Protein AF-A0A7X9AIM9-F1 (afdb_monomer_lite)

Structure (mmCIF, N/CA/C/O backbone):
data_AF-A0A7X9AIM9-F1
#
_entry.id   AF-A0A7X9AIM9-F1
#
loop_
_at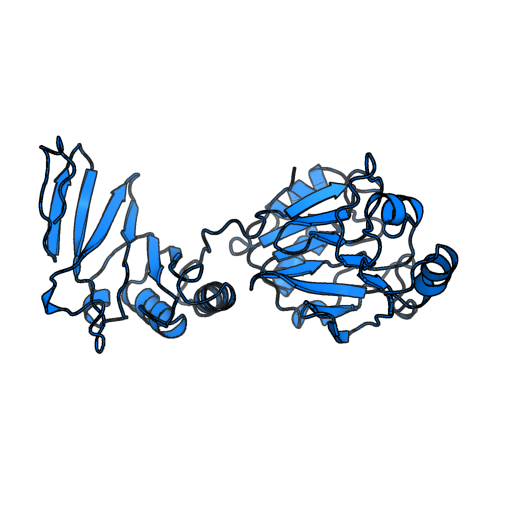om_site.group_PDB
_atom_site.id
_atom_site.type_symbol
_atom_site.label_atom_id
_atom_site.label_alt_id
_atom_site.label_comp_id
_atom_site.label_asym_id
_atom_site.label_entity_id
_atom_site.label_seq_id
_atom_site.pdbx_PDB_ins_code
_atom_site.Cartn_x
_atom_site.Cartn_y
_atom_site.Cartn_z
_atom_site.occupancy
_atom_site.B_iso_or_equiv
_atom_site.auth_seq_id
_atom_site.auth_comp_id
_atom_site.auth_asym_id
_atom_site.auth_atom_id
_atom_site.pdbx_PDB_model_num
ATOM 1 N N . MET A 1 1 ? -5.856 -18.959 38.339 1.00 49.66 1 MET A N 1
ATOM 2 C CA . MET A 1 1 ? -5.119 -17.686 38.469 1.00 49.66 1 MET A CA 1
ATOM 3 C C . MET A 1 1 ? -3.724 -18.034 38.960 1.00 49.66 1 MET A C 1
ATOM 5 O O . MET A 1 1 ? -3.598 -18.461 40.099 1.00 49.66 1 MET A O 1
ATOM 9 N N . ILE A 1 2 ? -2.713 -17.982 38.090 1.00 46.59 2 ILE A N 1
ATOM 10 C CA . ILE A 1 2 ? -1.313 -18.091 38.520 1.00 46.59 2 ILE A CA 1
ATOM 11 C C . ILE A 1 2 ? -0.895 -16.659 38.844 1.00 46.59 2 ILE A C 1
ATOM 13 O O . ILE A 1 2 ? -0.737 -15.844 37.941 1.00 46.59 2 ILE A O 1
ATOM 17 N N . LEU A 1 3 ? -0.847 -16.321 40.128 1.00 54.84 3 LEU A N 1
ATOM 18 C CA . LEU A 1 3 ? -0.304 -15.045 40.575 1.00 54.84 3 LEU A CA 1
ATOM 19 C C . LEU A 1 3 ? 1.213 -15.200 40.639 1.00 54.84 3 LEU A C 1
ATOM 21 O O . LEU A 1 3 ? 1.704 -16.080 41.343 1.00 54.84 3 LEU A O 1
ATOM 25 N N . GLY A 1 4 ? 1.946 -14.370 39.897 1.00 56.41 4 GLY A N 1
ATOM 26 C CA . GLY A 1 4 ? 3.367 -14.179 40.168 1.00 56.41 4 GLY A CA 1
ATOM 27 C C . GLY A 1 4 ? 3.534 -13.616 41.581 1.00 56.41 4 GLY A C 1
ATOM 28 O O . GLY A 1 4 ? 2.734 -12.777 42.011 1.00 56.41 4 GLY A O 1
ATOM 29 N N . GLU A 1 5 ? 4.529 -14.100 42.323 1.00 66.12 5 GLU A N 1
ATOM 30 C CA . GLU A 1 5 ? 4.822 -13.596 43.666 1.00 66.12 5 GLU A CA 1
ATOM 31 C C . GLU A 1 5 ? 5.015 -12.068 43.639 1.00 66.12 5 GLU A C 1
ATOM 33 O O . GLU A 1 5 ? 5.721 -11.532 42.787 1.00 66.12 5 GLU A O 1
ATOM 38 N N . GLY A 1 6 ? 4.365 -11.357 44.567 1.00 71.88 6 GLY A N 1
ATOM 39 C CA . GLY A 1 6 ? 4.542 -9.910 44.758 1.00 71.88 6 GLY A CA 1
ATOM 40 C C . GLY A 1 6 ? 3.453 -8.992 44.184 1.00 71.88 6 GLY A C 1
ATOM 41 O O . GLY A 1 6 ? 3.481 -7.797 44.474 1.00 71.88 6 GLY A O 1
ATOM 42 N N . ILE A 1 7 ? 2.457 -9.496 43.443 1.00 71.81 7 ILE A N 1
ATOM 43 C CA . ILE A 1 7 ? 1.318 -8.665 43.000 1.00 71.81 7 ILE A CA 1
ATOM 44 C C . ILE A 1 7 ? 0.299 -8.523 44.141 1.00 71.81 7 ILE A C 1
ATOM 46 O O . ILE A 1 7 ? -0.473 -9.437 44.419 1.00 71.81 7 ILE A O 1
ATOM 50 N N . THR A 1 8 ? 0.278 -7.361 44.799 1.00 72.44 8 THR A N 1
ATOM 51 C CA . THR A 1 8 ? -0.589 -7.093 45.967 1.00 72.44 8 THR A CA 1
ATOM 52 C C . THR A 1 8 ? -1.790 -6.191 45.671 1.00 72.44 8 THR A C 1
ATOM 54 O O . THR A 1 8 ? -2.721 -6.136 46.471 1.00 72.44 8 THR A O 1
ATOM 57 N N . ASN A 1 9 ? -1.811 -5.502 44.527 1.00 74.06 9 ASN A N 1
ATOM 58 C CA . ASN A 1 9 ? -2.855 -4.534 44.181 1.00 74.06 9 ASN A CA 1
ATOM 59 C C . ASN A 1 9 ? -3.726 -5.037 43.021 1.00 74.06 9 ASN A C 1
ATOM 61 O O . ASN A 1 9 ? -3.576 -4.607 41.879 1.00 74.06 9 ASN A O 1
ATOM 65 N N . ILE A 1 10 ? -4.616 -5.987 43.318 1.00 76.75 10 ILE A N 1
ATOM 66 C CA . ILE A 1 10 ? -5.511 -6.612 42.337 1.00 76.75 10 ILE A CA 1
ATOM 67 C C . ILE A 1 10 ? -6.938 -6.150 42.591 1.00 76.75 10 ILE A C 1
ATOM 69 O O . ILE A 1 10 ? -7.453 -6.253 43.704 1.00 76.75 10 ILE A O 1
ATOM 73 N N . LYS A 1 11 ? -7.607 -5.707 41.528 1.00 82.12 11 LYS A N 1
ATOM 74 C CA . LYS A 1 11 ? -9.032 -5.402 41.555 1.00 82.12 11 LYS A CA 1
ATOM 75 C C . LYS A 1 11 ? -9.732 -6.192 40.464 1.00 82.12 11 LYS A C 1
ATOM 77 O O . LYS A 1 11 ? -9.533 -5.931 39.283 1.00 82.12 11 LYS A O 1
ATOM 82 N N . ALA A 1 12 ? -10.549 -7.159 40.873 1.00 86.50 12 ALA A N 1
ATOM 83 C CA . ALA A 1 12 ? -11.423 -7.857 39.945 1.00 86.50 12 ALA A CA 1
ATOM 84 C C . ALA A 1 12 ? -12.454 -6.874 39.376 1.00 86.50 12 ALA A C 1
ATOM 86 O O . ALA A 1 12 ? -13.023 -6.051 40.104 1.00 86.50 12 ALA A O 1
ATOM 87 N N . VAL A 1 13 ? -12.690 -6.979 38.074 1.00 90.50 13 VAL A N 1
ATOM 88 C CA . VAL A 1 13 ? -13.716 -6.220 37.370 1.00 90.50 13 VAL A CA 1
ATOM 89 C C . VAL A 1 13 ? -14.819 -7.165 36.910 1.00 90.50 13 VAL A C 1
ATOM 91 O O . VAL A 1 13 ? -14.574 -8.347 36.683 1.00 90.50 13 VAL A O 1
ATOM 94 N N . VAL A 1 14 ? -16.041 -6.654 36.822 1.00 92.69 14 VAL A N 1
ATOM 95 C CA . VAL A 1 14 ? -17.215 -7.393 36.343 1.00 92.69 14 VAL A CA 1
ATOM 96 C C . VAL A 1 14 ? -17.939 -6.544 35.301 1.00 92.69 14 VAL A C 1
ATOM 98 O O . VAL A 1 14 ? -17.750 -5.325 35.318 1.00 92.69 14 VAL A O 1
ATOM 101 N N . PRO A 1 15 ? -18.746 -7.133 34.405 1.00 93.12 15 PRO A N 1
ATOM 102 C CA . PRO A 1 15 ? -19.439 -6.383 33.362 1.00 93.12 15 PRO A CA 1
ATOM 103 C C . PRO A 1 15 ? -20.357 -5.278 33.910 1.00 93.12 15 PRO A C 1
ATOM 105 O O . PRO A 1 15 ? -20.855 -5.363 35.035 1.00 93.12 15 PRO A O 1
ATOM 108 N N . ASP A 1 16 ? -20.578 -4.242 33.098 1.00 93.19 16 ASP A N 1
ATOM 109 C CA . ASP A 1 16 ? -21.512 -3.136 33.354 1.00 93.19 16 ASP A CA 1
ATOM 110 C C . ASP A 1 16 ? -21.230 -2.329 34.631 1.00 93.19 16 ASP A C 1
ATOM 112 O O . ASP A 1 16 ? -22.142 -1.857 35.324 1.00 93.19 16 ASP A O 1
ATOM 116 N N . LYS A 1 17 ? -19.948 -2.136 34.960 1.00 95.56 17 LYS A N 1
ATOM 117 C CA . LYS A 1 17 ? -19.512 -1.344 36.118 1.00 95.56 17 LYS A CA 1
ATOM 118 C C . LYS A 1 17 ? -18.538 -0.246 35.723 1.00 95.56 17 LYS A C 1
ATOM 120 O O . LYS A 1 17 ? -17.748 -0.384 34.799 1.00 95.56 17 LYS A O 1
ATOM 125 N N . ASN A 1 18 ? -18.592 0.851 36.474 1.00 94.62 18 ASN A N 1
ATOM 126 C CA . ASN A 1 18 ? -17.638 1.947 36.372 1.00 94.62 18 ASN A CA 1
ATOM 127 C C . ASN A 1 18 ? -16.539 1.774 37.419 1.00 94.62 18 ASN A C 1
ATOM 129 O O . ASN A 1 18 ? -16.808 1.437 38.575 1.00 94.62 18 ASN A O 1
ATOM 133 N N . TYR A 1 19 ? -15.311 2.069 37.022 1.00 93.00 19 TYR A N 1
ATOM 134 C CA . TYR A 1 19 ? -14.123 1.983 37.848 1.00 93.00 19 TYR A CA 1
ATOM 135 C C . TYR A 1 19 ? -13.299 3.262 37.720 1.00 93.00 19 TYR A C 1
ATOM 137 O O . TYR A 1 19 ? -13.292 3.937 36.692 1.00 93.00 19 TYR A O 1
ATOM 145 N N . ASN A 1 20 ? -12.585 3.580 38.795 1.00 89.75 20 ASN A N 1
ATOM 146 C CA . ASN A 1 20 ? -11.521 4.569 38.806 1.00 89.75 20 ASN A CA 1
ATOM 147 C C . ASN A 1 20 ? -10.315 3.928 39.493 1.00 89.75 20 ASN A C 1
ATOM 149 O O . ASN A 1 20 ? -10.419 3.500 40.650 1.00 89.75 20 ASN A O 1
ATOM 153 N N . VAL A 1 21 ? -9.214 3.789 38.760 1.00 83.12 21 VAL A N 1
ATOM 154 C CA . VAL A 1 21 ? -7.970 3.184 39.243 1.00 83.12 21 VAL A CA 1
ATOM 155 C C . VAL A 1 21 ? -6.818 4.071 38.795 1.00 83.12 21 VAL A C 1
ATOM 157 O O . VAL A 1 21 ? -6.646 4.306 37.605 1.00 83.12 21 VAL A O 1
ATOM 160 N N . GLY A 1 22 ? -6.045 4.600 39.746 1.00 79.38 22 GLY A N 1
ATOM 161 C CA . GLY A 1 22 ? -4.888 5.443 39.430 1.00 79.38 22 GLY A CA 1
ATOM 162 C C . GLY A 1 22 ? -5.228 6.721 38.650 1.00 79.38 22 GLY A C 1
ATOM 163 O O . GLY A 1 22 ? -4.395 7.204 37.897 1.00 79.38 22 GLY A O 1
ATOM 164 N N . GLY A 1 23 ? -6.452 7.249 38.788 1.00 80.44 23 GLY A N 1
ATOM 165 C CA . GLY A 1 23 ? -6.920 8.414 38.027 1.00 80.44 23 GLY A CA 1
ATOM 166 C C . GLY A 1 23 ? -7.477 8.082 36.639 1.00 80.44 23 GLY A C 1
ATOM 167 O O . GLY A 1 23 ? -8.032 8.965 35.989 1.00 80.44 23 GLY A O 1
ATOM 168 N N . ILE A 1 24 ? -7.404 6.820 36.206 1.00 82.12 24 ILE A N 1
ATOM 169 C CA . ILE A 1 24 ? -8.007 6.346 34.960 1.00 82.12 24 ILE A CA 1
ATOM 170 C C . ILE A 1 24 ? -9.445 5.930 35.249 1.00 82.12 24 ILE A C 1
ATOM 172 O O . ILE A 1 24 ? -9.697 5.028 36.056 1.00 82.12 24 ILE A O 1
ATOM 176 N N . ARG A 1 25 ? -10.396 6.585 34.580 1.00 89.56 25 ARG A N 1
ATOM 177 C CA . ARG A 1 25 ? -11.811 6.210 34.608 1.00 89.56 25 ARG A CA 1
ATOM 178 C C . ARG A 1 25 ? -12.102 5.271 33.449 1.00 89.56 25 ARG A C 1
ATOM 180 O O . ARG A 1 25 ? -11.770 5.581 32.308 1.00 89.56 25 ARG A O 1
ATOM 187 N N . PHE A 1 26 ? -12.739 4.147 33.747 1.00 93.81 26 PHE A N 1
ATOM 188 C CA . PHE A 1 26 ? -13.188 3.217 32.723 1.00 93.81 26 PHE A CA 1
ATOM 189 C C . PHE A 1 26 ? -14.492 2.530 33.120 1.00 93.81 26 PHE A C 1
ATOM 191 O O . PHE A 1 26 ? -14.796 2.364 34.304 1.00 93.81 26 PHE A O 1
ATOM 198 N N . LYS A 1 27 ? -15.256 2.110 32.118 1.00 96.12 27 LYS A N 1
ATOM 199 C CA . LYS A 1 27 ? -16.446 1.274 32.246 1.00 96.12 27 LYS A CA 1
ATOM 200 C C . LYS A 1 27 ? -16.163 -0.089 31.631 1.00 96.12 27 LYS A C 1
ATOM 202 O O . LYS A 1 27 ? -15.513 -0.180 30.598 1.00 96.12 27 LYS A O 1
ATOM 207 N N . THR A 1 28 ? -16.657 -1.149 32.245 1.00 96.19 28 THR A N 1
ATOM 208 C CA . THR A 1 28 ? -16.633 -2.490 31.661 1.00 96.19 28 THR A CA 1
ATOM 209 C C . THR A 1 28 ? -17.904 -2.770 30.872 1.00 96.19 28 THR A C 1
ATOM 211 O O . THR A 1 28 ? -18.999 -2.355 31.257 1.00 96.19 28 THR A O 1
ATOM 214 N N . VAL A 1 29 ? -17.754 -3.509 29.780 1.00 95.31 29 VAL A N 1
ATOM 215 C CA . VAL A 1 29 ? -18.834 -3.920 28.875 1.00 95.31 29 VAL A CA 1
ATOM 216 C C . VAL A 1 29 ? -18.783 -5.441 28.739 1.00 95.31 29 VAL A C 1
ATOM 218 O O . VAL A 1 29 ? -17.677 -5.966 28.650 1.00 95.31 29 VAL A O 1
ATOM 221 N N . PRO A 1 30 ? -19.909 -6.174 28.733 1.00 93.50 30 PRO A N 1
ATOM 222 C CA . PRO A 1 30 ? -19.893 -7.615 28.493 1.00 93.50 30 PRO A CA 1
ATOM 223 C C . PRO A 1 30 ? -19.157 -7.996 27.195 1.00 93.50 30 PRO A C 1
ATOM 225 O O . PRO A 1 30 ? -19.281 -7.317 26.180 1.00 93.50 30 PRO A O 1
ATOM 228 N N . MET A 1 31 ? -18.418 -9.101 27.217 1.00 92.00 31 MET A N 1
ATOM 229 C CA . MET A 1 31 ? -17.765 -9.699 26.047 1.00 92.00 31 MET A CA 1
ATOM 230 C C . MET A 1 31 ? -18.036 -11.201 26.048 1.00 92.00 31 MET A C 1
ATOM 232 O O . MET A 1 31 ? -17.858 -11.849 27.083 1.00 92.00 31 MET A O 1
ATOM 236 N N . TYR A 1 32 ? -18.473 -11.742 24.909 1.00 91.62 32 TYR A N 1
ATOM 237 C CA . TYR A 1 32 ? -18.733 -13.172 24.745 1.00 91.62 32 TYR A CA 1
ATOM 238 C C . TYR A 1 32 ? -18.882 -13.563 23.268 1.00 91.62 32 TYR A C 1
ATOM 240 O O . TYR A 1 32 ? -19.215 -12.727 22.428 1.00 91.62 32 TYR A O 1
ATOM 248 N N . ASN A 1 33 ? -18.708 -14.851 22.976 1.00 89.44 33 ASN A N 1
ATOM 249 C CA . ASN A 1 33 ? -19.121 -15.457 21.712 1.00 89.44 33 ASN A CA 1
ATOM 250 C C . ASN A 1 33 ? -20.501 -16.128 21.873 1.00 89.44 33 ASN A C 1
ATOM 252 O O . ASN A 1 33 ? -20.804 -16.679 22.938 1.00 89.44 33 ASN A O 1
ATOM 256 N N . LYS A 1 34 ? -21.346 -16.093 20.836 1.00 79.94 34 LYS A N 1
ATOM 257 C CA . LYS A 1 34 ? -22.717 -16.640 20.848 1.00 79.94 34 LYS A CA 1
ATOM 258 C C . LYS A 1 34 ? -22.732 -18.165 20.947 1.00 79.94 34 LYS A C 1
ATOM 260 O O . LYS A 1 34 ? -23.498 -18.703 21.742 1.00 79.94 34 LYS A O 1
ATOM 265 N N . ASP A 1 35 ? -21.854 -18.829 20.194 1.00 72.12 35 ASP A N 1
ATOM 266 C CA . ASP A 1 35 ? -21.912 -20.280 19.947 1.00 72.12 35 ASP A CA 1
ATOM 267 C C . ASP A 1 35 ? -20.569 -20.996 20.186 1.00 72.12 35 ASP A C 1
ATOM 269 O O . ASP A 1 35 ? -20.305 -22.070 19.645 1.00 72.12 35 ASP A O 1
ATOM 273 N N . SER A 1 36 ? -19.692 -20.413 21.007 1.00 72.38 36 SER A N 1
ATOM 274 C CA . SER A 1 36 ? -18.327 -20.909 21.209 1.00 72.38 36 SER A CA 1
ATOM 275 C C . SER A 1 36 ? -18.014 -21.192 22.680 1.00 72.38 36 SER A C 1
ATOM 277 O O . SER A 1 36 ? -18.372 -20.439 23.587 1.00 72.38 36 SER A O 1
ATOM 279 N N . SER A 1 37 ? -17.297 -22.296 22.915 1.00 74.56 37 SER A N 1
ATOM 280 C CA . SER A 1 37 ? -16.747 -22.642 24.230 1.00 74.56 37 SER A CA 1
ATOM 281 C C . SER A 1 37 ? -15.516 -21.814 24.605 1.00 74.56 37 SER A C 1
ATOM 283 O O . SER A 1 37 ? -15.054 -21.924 25.739 1.00 74.56 37 SER A O 1
ATOM 285 N N . TRP A 1 38 ? -14.968 -21.022 23.676 1.00 77.44 38 TRP A N 1
ATOM 286 C CA . TRP A 1 38 ? -13.772 -20.211 23.905 1.00 77.44 38 TRP A CA 1
ATOM 287 C C . TRP A 1 38 ? -14.080 -19.001 24.797 1.00 77.44 38 TRP A C 1
ATOM 289 O O . TRP A 1 38 ? -13.415 -18.846 25.817 1.00 77.44 38 TRP A O 1
ATOM 299 N N . HIS A 1 39 ? -15.134 -18.224 24.491 1.00 85.75 39 HIS A N 1
ATOM 300 C CA . HIS A 1 39 ? -15.579 -17.066 25.290 1.00 85.75 39 HIS A CA 1
ATOM 301 C C . HIS A 1 39 ? -17.064 -17.164 25.689 1.00 85.75 39 HIS A C 1
ATOM 303 O O . HIS A 1 39 ? -17.887 -16.366 25.234 1.00 85.75 39 HIS A O 1
ATOM 309 N N . PRO A 1 40 ? -17.460 -18.122 26.549 1.00 87.94 40 PRO A N 1
ATOM 310 C CA . PRO A 1 40 ? -18.860 -18.289 26.914 1.00 87.94 40 PRO A CA 1
ATOM 311 C C . PRO A 1 40 ? -19.351 -17.124 27.785 1.00 87.94 40 PRO A C 1
ATOM 313 O O . PRO A 1 40 ? -18.659 -16.670 28.700 1.00 87.94 40 PRO A O 1
ATOM 316 N N . ARG A 1 41 ? -20.606 -16.700 27.579 1.00 86.94 41 ARG A N 1
ATOM 317 C CA . ARG A 1 41 ? -21.237 -15.596 28.336 1.00 86.94 41 ARG A CA 1
ATOM 318 C C . ARG A 1 41 ? -21.184 -15.786 29.859 1.00 86.94 41 ARG A C 1
ATOM 320 O O . ARG A 1 41 ? -21.114 -14.808 30.597 1.00 86.94 41 ARG A O 1
ATOM 327 N N . SER A 1 42 ? -21.163 -17.031 30.342 1.00 88.31 42 SER A N 1
ATOM 328 C CA . SER A 1 42 ? -21.055 -17.364 31.771 1.00 88.31 42 SER A CA 1
ATOM 329 C C . SER A 1 42 ? -19.735 -16.943 32.423 1.00 88.31 42 SER A C 1
ATOM 331 O O . SER A 1 42 ? -19.674 -16.844 33.647 1.00 88.31 42 SER A O 1
ATOM 333 N N . SER A 1 43 ? -18.682 -16.698 31.638 1.00 89.00 43 SER A N 1
ATOM 334 C CA . SER A 1 43 ? -17.371 -16.298 32.158 1.00 89.00 43 SER A CA 1
ATOM 335 C C . SER A 1 43 ? -17.327 -14.853 32.668 1.00 89.00 43 SER A C 1
ATOM 337 O O . SER A 1 43 ? -16.379 -14.494 33.364 1.00 89.00 43 SER A O 1
ATOM 339 N N . ASN A 1 44 ? -18.345 -14.032 32.367 1.00 89.94 44 ASN A N 1
ATOM 340 C CA . ASN A 1 44 ? -18.414 -12.613 32.748 1.00 89.94 44 ASN A CA 1
ATOM 341 C C . ASN A 1 44 ? -17.173 -11.811 32.322 1.00 89.94 44 ASN A C 1
ATOM 343 O O . ASN A 1 44 ? -16.700 -10.937 33.052 1.00 89.94 44 ASN A O 1
ATOM 347 N N . TRP A 1 45 ? -16.629 -12.130 31.151 1.00 92.69 45 TRP A N 1
ATOM 348 C CA . TRP A 1 45 ? -15.508 -11.398 30.586 1.00 92.69 45 TRP A CA 1
ATOM 349 C C . TRP A 1 45 ? -15.947 -10.035 30.065 1.00 92.69 45 TRP A C 1
ATOM 351 O O . TRP A 1 45 ? -17.134 -9.787 29.827 1.00 92.69 45 TRP A O 1
ATOM 361 N N . VAL A 1 46 ? -14.980 -9.124 29.972 1.00 94.75 46 VAL A N 1
ATOM 362 C CA . VAL A 1 46 ? -15.255 -7.708 29.752 1.00 94.75 46 VAL A CA 1
ATOM 363 C C . VAL A 1 46 ? -14.399 -7.127 28.635 1.00 94.75 46 VAL A C 1
ATOM 365 O O . VAL A 1 46 ? -13.197 -7.374 28.579 1.00 94.75 46 VAL A O 1
ATOM 368 N N . GLY A 1 47 ? -15.029 -6.301 27.805 1.00 95.88 47 GLY A N 1
ATOM 369 C CA . GLY A 1 47 ? -14.383 -5.198 27.108 1.00 95.88 47 GLY A CA 1
ATOM 370 C C . GLY A 1 47 ? -14.353 -3.942 27.987 1.00 95.88 47 GLY A C 1
ATOM 371 O O . GLY A 1 47 ? -14.956 -3.897 29.068 1.00 95.88 47 GLY A O 1
ATOM 372 N N . TYR A 1 48 ? -13.672 -2.899 27.521 1.00 97.00 48 TYR A N 1
ATOM 373 C CA . TYR A 1 48 ? -13.444 -1.672 28.290 1.00 97.00 48 TYR A CA 1
ATOM 374 C C . TYR A 1 48 ? -13.812 -0.436 27.484 1.00 97.00 48 TYR A C 1
ATOM 376 O O . TYR A 1 48 ? -13.408 -0.314 26.339 1.00 97.00 48 TYR A O 1
ATOM 384 N N . ILE A 1 49 ? -14.513 0.508 28.103 1.00 97.50 49 ILE A N 1
ATOM 385 C CA . ILE A 1 49 ? -14.608 1.891 27.636 1.00 97.50 49 ILE A CA 1
ATOM 386 C C . ILE A 1 49 ? -13.710 2.720 28.545 1.00 97.50 49 ILE A C 1
ATOM 388 O O . ILE A 1 49 ? -13.967 2.800 29.746 1.00 97.50 49 ILE A O 1
ATOM 392 N N . VAL A 1 50 ? -12.651 3.304 28.004 1.00 96.00 50 VAL A N 1
ATOM 393 C CA . VAL A 1 50 ? -11.701 4.138 28.748 1.00 96.00 50 VAL A CA 1
ATOM 394 C C . VAL A 1 50 ? -11.897 5.584 28.324 1.00 96.00 50 VAL A C 1
ATOM 396 O O . VAL A 1 50 ? -11.880 5.867 27.133 1.00 96.00 50 VAL A O 1
ATOM 399 N N . THR A 1 51 ? -12.046 6.501 29.281 1.00 90.06 51 THR A N 1
ATOM 400 C CA . THR A 1 51 ? -12.143 7.936 28.978 1.00 90.06 51 THR A CA 1
ATOM 401 C C . THR A 1 51 ? -10.772 8.585 29.137 1.00 90.06 51 THR A C 1
ATOM 403 O O . THR A 1 51 ? -10.222 8.609 30.244 1.00 90.06 51 THR A O 1
ATOM 406 N N . ALA A 1 52 ? -10.234 9.158 28.063 1.00 83.62 52 ALA A N 1
ATOM 407 C CA . ALA A 1 52 ? -8.955 9.867 28.065 1.00 83.62 52 ALA A CA 1
ATOM 408 C C . ALA A 1 52 ? -8.975 11.034 27.069 1.00 83.62 52 ALA A C 1
ATOM 410 O O . ALA A 1 52 ? -9.590 10.940 26.018 1.00 83.62 52 ALA A O 1
ATOM 411 N N . ASN A 1 53 ? -8.294 12.142 27.380 1.00 82.81 53 ASN A N 1
ATOM 412 C CA . ASN A 1 53 ? -8.169 13.294 26.469 1.00 82.81 53 ASN A CA 1
ATOM 413 C C . ASN A 1 53 ? -9.509 13.793 25.884 1.00 82.81 53 ASN A C 1
ATOM 415 O O . ASN A 1 53 ? -9.571 14.172 24.722 1.00 82.81 53 ASN A O 1
ATOM 419 N N . ASN A 1 54 ? -10.571 13.795 26.699 1.00 83.31 54 ASN A N 1
ATOM 420 C CA . ASN A 1 54 ? -11.941 14.150 26.300 1.00 83.31 54 ASN A CA 1
ATOM 421 C C . ASN A 1 54 ? -12.564 13.260 25.208 1.00 83.31 54 ASN A C 1
ATOM 423 O O . ASN A 1 54 ? -13.486 13.712 24.540 1.00 83.31 54 ASN A O 1
ATOM 427 N N . ALA A 1 55 ? -12.102 12.017 25.073 1.00 89.12 55 ALA A N 1
ATOM 428 C CA . ALA A 1 55 ? -12.702 11.010 24.208 1.00 89.12 55 ALA A CA 1
ATOM 429 C C . ALA A 1 55 ? -12.894 9.676 24.949 1.00 89.12 55 ALA A C 1
ATOM 431 O O . ALA A 1 55 ? -12.155 9.355 25.891 1.00 89.12 55 ALA A O 1
ATOM 432 N N . ASP A 1 56 ? -13.878 8.901 24.509 1.00 95.75 56 ASP A N 1
ATOM 433 C CA . ASP A 1 56 ? -14.206 7.563 24.987 1.00 95.75 56 ASP A CA 1
ATOM 434 C C . ASP A 1 56 ? -13.732 6.499 23.984 1.00 95.75 56 ASP A C 1
ATOM 436 O O . ASP A 1 56 ? -14.149 6.467 22.826 1.00 95.75 56 ASP A O 1
ATOM 440 N N . TYR A 1 57 ? -12.876 5.587 24.450 1.00 96.56 57 TYR A N 1
ATOM 441 C CA . TYR A 1 57 ? -12.268 4.522 23.647 1.00 96.56 57 TYR A CA 1
ATOM 442 C C . TYR A 1 57 ? -12.832 3.170 24.066 1.00 96.56 57 TYR A C 1
ATOM 444 O O . TYR A 1 57 ? -12.624 2.7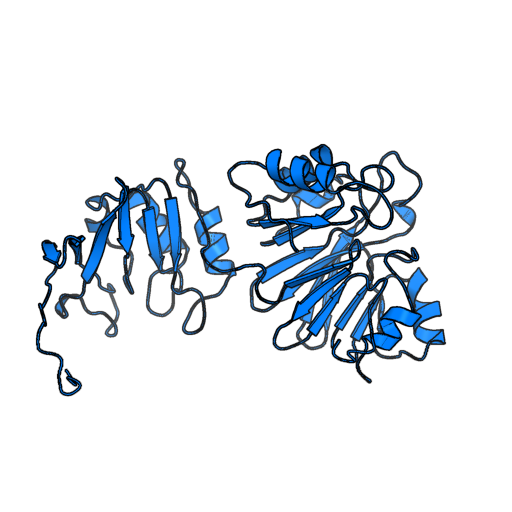48 25.206 1.00 96.56 57 TYR A O 1
ATOM 452 N N . TYR A 1 58 ? -13.514 2.474 23.160 1.00 98.12 58 TYR A N 1
ATOM 453 C CA . TYR A 1 58 ? -14.052 1.139 23.399 1.00 98.12 58 TYR A CA 1
ATOM 454 C C . TYR A 1 58 ? -13.136 0.045 22.848 1.00 98.12 58 TYR A C 1
ATOM 456 O O . TYR A 1 58 ? -12.907 -0.035 21.649 1.00 98.12 58 TYR A O 1
ATOM 464 N N . PHE A 1 59 ? -12.677 -0.846 23.720 1.00 97.25 59 PHE A N 1
ATOM 465 C CA . PHE A 1 59 ? -11.955 -2.068 23.387 1.00 97.25 59 PHE A CA 1
ATOM 466 C C . PHE A 1 59 ? -12.887 -3.263 23.564 1.00 97.25 59 PHE A C 1
ATOM 468 O O . PHE A 1 59 ? -13.242 -3.606 24.697 1.00 97.25 59 PHE A O 1
ATOM 475 N N . ALA A 1 60 ? -13.287 -3.887 22.456 1.00 95.94 60 ALA A N 1
ATOM 476 C CA . ALA A 1 60 ? -14.284 -4.954 22.474 1.00 95.94 60 ALA A CA 1
ATOM 477 C C . ALA A 1 60 ? -13.757 -6.292 23.014 1.00 95.94 60 ALA A C 1
ATOM 479 O O . ALA A 1 60 ? -14.525 -7.049 23.607 1.00 95.94 60 ALA A O 1
ATOM 480 N N . GLY A 1 61 ? -12.454 -6.546 22.847 1.00 92.38 61 GLY A N 1
ATOM 481 C CA . GLY A 1 61 ? -11.832 -7.837 23.135 1.00 92.38 61 GLY A CA 1
ATOM 482 C C . GLY A 1 61 ? -12.287 -8.926 22.159 1.00 92.38 61 GLY A C 1
ATOM 483 O O . GLY A 1 61 ? -12.690 -8.630 21.037 1.00 92.38 61 GLY A O 1
ATOM 484 N N . ASP A 1 62 ? -12.219 -10.182 22.581 1.00 92.06 62 ASP A N 1
ATOM 485 C CA . ASP A 1 62 ? -12.515 -11.373 21.784 1.00 92.06 62 ASP A CA 1
ATOM 486 C C . ASP A 1 62 ? -14.025 -11.685 21.789 1.00 92.06 62 ASP A C 1
ATOM 488 O O . ASP A 1 62 ? -14.479 -12.700 22.316 1.00 92.06 62 ASP A O 1
ATOM 492 N N . THR A 1 63 ? -14.829 -10.762 21.259 1.00 93.56 63 THR A N 1
ATOM 493 C CA . THR A 1 63 ? -16.299 -10.864 21.258 1.00 93.56 63 THR A CA 1
ATOM 494 C C . THR A 1 63 ? -16.863 -11.171 19.872 1.00 93.56 63 THR A C 1
ATOM 496 O O . THR A 1 63 ? -16.264 -10.794 18.864 1.00 93.56 63 THR A O 1
ATOM 499 N N . ASP A 1 64 ? -18.056 -11.774 19.836 1.00 94.50 64 ASP A N 1
ATOM 500 C CA . ASP A 1 64 ? -18.947 -11.731 18.666 1.00 94.50 64 ASP A CA 1
ATOM 501 C C . ASP A 1 64 ? -19.778 -10.439 18.689 1.00 94.50 64 ASP A C 1
ATOM 503 O O . ASP A 1 64 ? -19.891 -9.783 19.733 1.00 94.50 64 ASP A O 1
ATOM 507 N N . VAL A 1 65 ? -20.425 -10.102 17.570 1.00 95.06 65 VAL A N 1
ATOM 508 C CA . VAL A 1 65 ? -21.414 -9.017 17.513 1.00 95.06 65 VAL A CA 1
ATOM 509 C C . VAL A 1 65 ? -22.646 -9.423 18.309 1.00 95.06 65 VAL A C 1
ATOM 511 O O . VAL A 1 65 ? -23.149 -10.525 18.128 1.00 95.06 65 VAL A O 1
ATOM 514 N N . TYR A 1 66 ? -23.200 -8.562 19.160 1.00 93.38 66 TYR A N 1
ATOM 515 C CA . TYR A 1 66 ? -24.440 -8.876 19.881 1.00 93.38 66 TYR A CA 1
ATOM 516 C C . TYR A 1 66 ? -25.367 -7.656 20.016 1.00 93.38 66 TYR A C 1
ATOM 518 O O . TYR A 1 66 ? -24.894 -6.518 20.012 1.00 93.38 66 TYR A O 1
ATOM 526 N N . PRO A 1 67 ? -26.699 -7.850 20.146 1.00 92.31 67 PRO A N 1
ATOM 527 C CA . PRO A 1 67 ? -27.670 -6.753 20.064 1.00 92.31 67 PRO A CA 1
ATOM 528 C C . PRO A 1 67 ? -27.474 -5.634 21.093 1.00 92.31 67 PRO A C 1
ATOM 530 O O . PRO A 1 67 ? -27.803 -4.478 20.823 1.00 92.31 67 PRO A O 1
ATOM 533 N N . GLU A 1 68 ? -26.967 -5.956 22.283 1.00 92.62 68 GLU A N 1
ATOM 534 C CA . GLU A 1 68 ? -26.722 -4.990 23.354 1.00 92.62 68 GLU A CA 1
ATOM 535 C C . GLU A 1 68 ? -25.578 -4.005 23.040 1.00 92.62 68 GLU A C 1
ATOM 537 O O . GLU A 1 68 ? -25.509 -2.951 23.677 1.00 92.62 68 GLU A O 1
ATOM 542 N N . MET A 1 69 ? -24.753 -4.254 22.013 1.00 95.50 69 MET A N 1
ATOM 543 C CA . MET A 1 69 ? -23.729 -3.301 21.562 1.00 95.50 69 MET A CA 1
ATOM 544 C C . MET A 1 69 ? -24.319 -1.940 21.163 1.00 95.50 69 MET A C 1
ATOM 546 O O . MET A 1 69 ? -23.652 -0.920 21.305 1.00 95.50 69 MET A O 1
ATOM 550 N N . LYS A 1 70 ? -25.607 -1.875 20.790 1.00 96.19 70 LYS A N 1
ATOM 551 C CA . LYS A 1 70 ? -26.305 -0.608 20.492 1.00 96.19 70 LYS A CA 1
ATOM 552 C C . LYS A 1 70 ? -26.396 0.375 21.662 1.00 96.19 70 LYS A C 1
ATOM 554 O O . LYS A 1 70 ? -26.795 1.527 21.479 1.00 96.19 70 LYS A O 1
ATOM 559 N N . TYR A 1 71 ? -26.105 -0.082 22.879 1.00 95.38 71 TYR A N 1
ATOM 560 C CA . TYR A 1 71 ? -26.078 0.739 24.090 1.00 95.38 71 TYR A CA 1
ATOM 561 C C . TYR A 1 71 ? -24.667 1.227 24.449 1.00 95.38 71 TYR A C 1
ATOM 563 O O . TYR A 1 71 ? -24.510 1.994 25.401 1.00 95.38 71 TYR A O 1
ATOM 571 N N . ILE A 1 72 ? -23.648 0.795 23.706 1.00 96.38 72 ILE A N 1
ATOM 572 C CA . ILE A 1 72 ? -22.273 1.272 23.842 1.00 96.38 72 ILE A CA 1
ATOM 573 C C . ILE A 1 72 ? -22.184 2.653 23.192 1.00 96.38 72 ILE A C 1
ATOM 575 O O . ILE A 1 72 ? -22.779 2.910 22.147 1.00 96.38 72 ILE A O 1
ATOM 579 N N . ARG A 1 73 ? -21.471 3.565 23.847 1.00 94.56 73 ARG A N 1
ATOM 580 C CA . ARG A 1 73 ? -21.145 4.894 23.330 1.00 94.56 73 ARG A CA 1
ATOM 581 C C . ARG A 1 73 ? -19.641 5.061 23.461 1.00 94.56 73 ARG A C 1
ATOM 583 O O . ARG A 1 73 ? -19.115 4.835 24.549 1.00 94.56 73 ARG A O 1
ATOM 590 N N . ALA A 1 74 ? -18.988 5.365 22.350 1.00 96.81 74 ALA A N 1
ATOM 591 C CA . ALA A 1 74 ? -17.556 5.590 22.256 1.00 96.81 74 ALA A CA 1
ATOM 592 C C . ALA A 1 74 ? -17.278 6.445 21.019 1.00 96.81 74 ALA A C 1
ATOM 594 O O . ALA A 1 74 ? -17.977 6.297 20.017 1.00 96.81 74 ALA A O 1
ATOM 595 N N . ASP A 1 75 ? -16.259 7.291 21.092 1.00 96.44 75 ASP A N 1
ATOM 596 C CA . ASP A 1 75 ? -15.778 8.069 19.950 1.00 96.44 75 ASP A CA 1
ATOM 597 C C . ASP A 1 75 ? -14.905 7.184 19.051 1.00 96.44 75 ASP A C 1
ATOM 599 O O . ASP A 1 75 ? -14.992 7.247 17.828 1.00 96.44 75 ASP A O 1
ATOM 603 N N . VAL A 1 76 ? -14.122 6.284 19.660 1.00 96.00 76 VAL A N 1
ATOM 604 C CA . VAL A 1 76 ? -13.264 5.322 18.955 1.00 96.00 76 VAL A CA 1
ATOM 605 C C . VAL A 1 76 ? -13.592 3.896 19.395 1.00 96.00 76 VAL A C 1
ATOM 607 O O . VAL A 1 76 ? -13.573 3.604 20.592 1.00 96.00 76 VAL A O 1
ATOM 610 N N . ALA A 1 77 ? -13.847 2.984 18.455 1.00 97.88 77 ALA A N 1
ATOM 611 C CA . ALA A 1 77 ? -14.117 1.571 18.741 1.00 97.88 77 ALA A CA 1
ATOM 612 C C . ALA A 1 77 ? -13.078 0.638 18.105 1.00 97.88 77 ALA A C 1
ATOM 614 O O . ALA A 1 77 ? -12.894 0.634 16.894 1.00 97.88 77 ALA A O 1
ATOM 615 N N . PHE A 1 78 ? -12.447 -0.207 18.917 1.00 97.12 78 PHE A N 1
ATOM 616 C CA . PHE A 1 78 ? -11.516 -1.251 18.499 1.00 97.12 78 PHE A CA 1
ATOM 617 C C . PHE A 1 78 ? -12.261 -2.587 18.457 1.00 97.12 78 PHE A C 1
ATOM 619 O O . PHE A 1 78 ? -12.626 -3.126 19.510 1.00 97.12 78 PHE A O 1
ATOM 626 N N . LEU A 1 79 ? -12.510 -3.099 17.251 1.00 97.25 79 LEU A N 1
ATOM 627 C CA . LEU A 1 79 ? -13.381 -4.250 17.001 1.00 97.25 79 LEU A CA 1
ATOM 628 C C . LEU A 1 79 ? -12.590 -5.413 16.391 1.00 97.25 79 LEU A C 1
ATOM 630 O O . LEU A 1 79 ? -11.853 -5.193 15.428 1.00 97.25 79 LEU A O 1
ATOM 634 N N . PRO A 1 80 ? -12.691 -6.641 16.928 1.00 94.81 80 PRO A N 1
ATOM 635 C CA . PRO A 1 80 ? -12.038 -7.788 16.319 1.00 94.81 80 PRO A CA 1
ATOM 636 C C . PRO A 1 80 ? -12.656 -8.115 14.956 1.00 94.81 80 PRO A C 1
ATOM 638 O O . PRO A 1 80 ? -13.862 -7.967 14.790 1.00 94.81 80 PRO A O 1
ATOM 641 N N . VAL A 1 81 ? -11.836 -8.553 13.998 1.00 94.38 81 VAL A N 1
ATOM 642 C CA . VAL A 1 81 ? -12.290 -8.926 12.639 1.00 94.38 81 VAL A CA 1
ATOM 643 C C . VAL A 1 81 ? -11.723 -10.276 12.172 1.00 94.38 81 VAL A C 1
ATOM 645 O O . VAL A 1 81 ? -11.669 -10.561 10.981 1.00 94.38 81 VAL A O 1
ATOM 648 N N . GLY A 1 82 ? -11.238 -11.096 13.109 1.00 87.00 82 GLY A N 1
ATOM 649 C CA . GLY A 1 82 ? -10.467 -12.308 12.817 1.00 87.00 82 GLY A CA 1
ATOM 650 C C . GLY A 1 82 ? -11.279 -13.547 12.429 1.00 87.00 82 GLY A C 1
ATOM 651 O O . GLY A 1 82 ? -10.688 -14.526 11.972 1.00 87.00 82 GLY A O 1
ATOM 652 N N . GLY A 1 83 ? -12.597 -13.549 12.651 1.00 87.75 83 GLY A N 1
ATOM 653 C CA . GLY A 1 83 ? -13.554 -14.592 12.248 1.00 87.75 83 GLY A CA 1
ATOM 654 C C . GLY A 1 83 ? -13.481 -15.930 12.999 1.00 87.75 83 GLY A C 1
ATOM 655 O O . GLY A 1 83 ? -14.501 -16.489 13.383 1.00 87.75 83 GLY A O 1
ATOM 656 N N . THR A 1 84 ? -12.288 -16.491 13.226 1.00 83.38 84 THR A N 1
ATOM 657 C CA . THR A 1 84 ? -12.152 -17.858 13.777 1.00 83.38 84 THR A CA 1
ATOM 658 C C . THR A 1 84 ? -12.541 -17.958 15.255 1.00 83.38 84 THR A C 1
ATOM 660 O O . THR A 1 84 ? -13.115 -18.957 15.684 1.00 83.38 84 THR A O 1
ATOM 663 N N . TYR A 1 85 ? -12.184 -16.948 16.049 1.00 86.06 85 TYR A N 1
ATOM 664 C CA . TYR A 1 85 ? -12.392 -16.923 17.508 1.00 86.06 85 TYR A CA 1
ATOM 665 C C . TYR A 1 85 ? -13.195 -15.697 17.973 1.00 86.06 85 TYR A C 1
ATOM 667 O O . TYR A 1 85 ? -13.452 -15.532 19.165 1.00 86.06 85 TYR A O 1
ATOM 675 N N . THR A 1 86 ? -13.529 -14.817 17.034 1.00 90.12 86 THR A N 1
ATOM 676 C CA . THR A 1 86 ? -14.138 -13.496 17.218 1.00 90.12 86 THR A CA 1
ATOM 677 C C . THR A 1 86 ? -14.974 -13.170 15.978 1.00 90.12 86 THR A C 1
ATOM 679 O O . THR A 1 86 ? -14.970 -13.968 15.043 1.00 90.12 86 THR A O 1
ATOM 682 N N . MET A 1 87 ? -15.632 -12.006 15.940 1.00 94.06 87 MET A N 1
ATOM 683 C CA . MET A 1 87 ? -16.328 -11.517 14.739 1.00 94.06 87 MET A CA 1
ATOM 684 C C . MET A 1 87 ? -15.492 -11.664 13.462 1.00 94.06 87 MET A C 1
ATOM 686 O O . MET A 1 87 ? -14.292 -11.364 13.462 1.00 94.06 87 MET A O 1
ATOM 690 N N . ASP A 1 88 ? -16.132 -12.055 12.361 1.00 94.44 88 ASP A N 1
ATOM 691 C CA . ASP A 1 88 ? -15.585 -11.791 11.027 1.00 94.44 88 ASP A CA 1
ATOM 692 C C . ASP A 1 88 ? -15.721 -10.298 10.659 1.00 94.44 88 ASP A C 1
ATOM 694 O O . ASP A 1 88 ? -16.298 -9.493 11.399 1.00 94.44 88 ASP A O 1
ATOM 698 N N . TRP A 1 89 ? -15.166 -9.884 9.517 1.00 95.31 89 TRP A N 1
ATOM 699 C CA . TRP A 1 89 ? -15.210 -8.475 9.116 1.00 95.31 89 TRP A CA 1
ATOM 700 C C . TRP A 1 89 ? -16.637 -7.960 8.846 1.00 95.31 89 TRP A C 1
ATOM 702 O O . TRP A 1 89 ? -16.878 -6.762 8.991 1.00 95.31 89 TRP A O 1
ATOM 712 N N . GLN A 1 90 ? -17.590 -8.826 8.486 1.00 97.50 90 GLN A N 1
ATOM 713 C CA . GLN A 1 90 ? -18.981 -8.457 8.191 1.00 97.50 90 GLN A CA 1
ATOM 714 C C . GLN A 1 90 ? -19.748 -8.230 9.494 1.00 97.50 90 GLN A C 1
ATOM 716 O O . GLN A 1 90 ? -20.393 -7.196 9.668 1.00 97.50 90 GLN A O 1
ATOM 721 N N . GLU A 1 91 ? -19.603 -9.149 10.444 1.0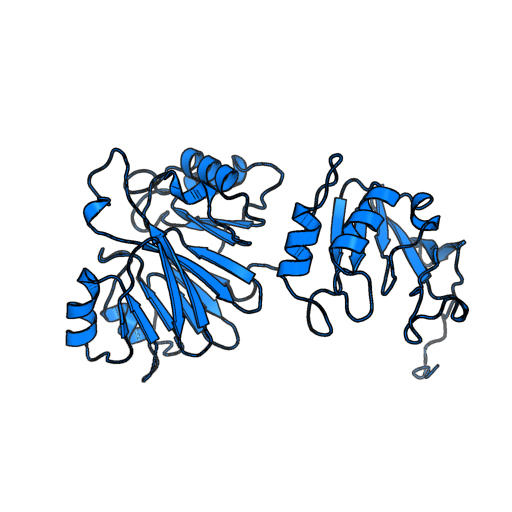0 97.00 91 GLU A N 1
ATOM 722 C CA . GLU A 1 91 ? -20.130 -9.017 11.799 1.00 97.00 91 GLU A CA 1
ATOM 723 C C . GLU A 1 91 ? -19.538 -7.801 12.520 1.00 97.00 91 GLU A C 1
ATOM 725 O O . GLU A 1 91 ? -20.252 -7.077 13.216 1.00 97.00 91 GLU A O 1
ATOM 730 N N . ALA A 1 92 ? -18.251 -7.515 12.317 1.00 97.56 92 ALA A N 1
ATOM 731 C CA . ALA A 1 92 ? -17.623 -6.327 12.875 1.00 97.56 92 ALA A CA 1
ATOM 732 C C . ALA A 1 92 ? -18.188 -5.029 12.277 1.00 97.56 92 ALA A C 1
ATOM 734 O O . ALA A 1 92 ? -18.386 -4.059 13.011 1.00 97.56 92 ALA A O 1
ATOM 735 N N . VAL A 1 93 ? -18.508 -4.999 10.976 1.00 98.25 93 VAL A N 1
ATOM 736 C CA . VAL A 1 93 ? -19.228 -3.871 10.356 1.00 98.25 93 VAL A CA 1
ATOM 737 C C . VAL A 1 93 ? -20.608 -3.696 11.000 1.00 98.25 93 VAL A C 1
ATOM 739 O O . VAL A 1 93 ? -21.006 -2.570 11.304 1.00 98.25 93 VAL A O 1
ATOM 742 N N . GLU A 1 94 ? -21.336 -4.782 11.271 1.00 97.69 94 GLU A N 1
ATOM 743 C CA . GLU A 1 94 ? -22.610 -4.714 12.000 1.00 97.69 94 GLU A CA 1
ATOM 744 C C . GLU A 1 94 ? -22.434 -4.172 13.425 1.00 97.69 94 GLU A C 1
ATOM 746 O O . GLU A 1 94 ? -23.201 -3.309 13.861 1.00 97.69 94 GLU A O 1
ATOM 751 N N . ALA A 1 95 ? -21.399 -4.616 14.141 1.00 97.69 95 ALA A N 1
ATOM 752 C CA . ALA A 1 95 ? -21.059 -4.098 15.463 1.00 97.69 95 ALA A CA 1
ATOM 753 C C . ALA A 1 95 ? -20.747 -2.595 15.420 1.00 97.69 95 ALA A C 1
ATOM 755 O O . ALA A 1 95 ? -21.281 -1.834 16.232 1.00 97.69 95 ALA A O 1
ATOM 756 N N . ALA A 1 96 ? -19.952 -2.148 14.444 1.00 98.12 96 ALA A N 1
ATOM 757 C CA . ALA A 1 96 ? -19.638 -0.736 14.243 1.00 98.12 96 ALA A CA 1
ATOM 758 C C . ALA A 1 96 ? -20.906 0.095 14.007 1.00 98.12 96 ALA A C 1
ATOM 760 O O . ALA A 1 96 ? -21.057 1.151 14.617 1.00 98.12 96 ALA A O 1
ATOM 761 N N . LYS A 1 97 ? -21.865 -0.408 13.219 1.00 97.19 97 LYS A N 1
ATOM 762 C CA . LYS A 1 97 ? -23.165 0.252 12.990 1.00 97.19 97 LYS A CA 1
ATOM 763 C C . LYS A 1 97 ? -24.014 0.360 14.252 1.00 97.19 97 LYS A C 1
ATOM 765 O O . LYS A 1 97 ? -24.682 1.369 14.458 1.00 97.19 97 LYS A O 1
ATOM 770 N N . LEU A 1 98 ? -24.010 -0.668 15.101 1.00 97.38 98 LEU A N 1
ATOM 771 C CA . LEU A 1 98 ? -24.739 -0.636 16.371 1.00 97.38 98 LEU A CA 1
ATOM 772 C C . LEU A 1 98 ? -24.145 0.409 17.326 1.00 97.38 98 LEU A C 1
ATOM 774 O O . LEU A 1 98 ? -24.895 1.122 17.993 1.00 97.38 98 LEU A O 1
ATOM 778 N N . ILE A 1 99 ? -22.815 0.495 17.392 1.00 97.69 99 ILE A N 1
ATOM 779 C CA . ILE A 1 99 ? -22.089 1.400 18.296 1.00 97.69 99 ILE A CA 1
ATOM 780 C C . ILE A 1 99 ? -22.114 2.845 17.774 1.00 97.69 99 ILE A C 1
ATOM 782 O O . ILE A 1 99 ? -22.260 3.775 18.568 1.00 97.69 99 ILE A O 1
ATOM 786 N N . ASN A 1 100 ? -22.012 3.011 16.453 1.00 97.38 100 ASN A N 1
ATOM 787 C CA . ASN A 1 100 ? -21.902 4.277 15.729 1.00 97.38 100 ASN A CA 1
ATOM 788 C C . ASN A 1 100 ? -20.796 5.209 16.282 1.00 97.38 100 ASN A C 1
ATOM 790 O O . ASN A 1 100 ? -21.111 6.323 16.716 1.00 97.38 100 ASN A O 1
ATOM 794 N N . PRO A 1 101 ? -19.524 4.756 16.323 1.00 97.50 101 PRO A N 1
ATOM 795 C CA . PRO A 1 101 ? -18.393 5.588 16.731 1.00 97.50 101 PRO A CA 1
ATOM 796 C C . PRO A 1 101 ? -18.001 6.585 15.627 1.00 97.50 101 PRO A C 1
ATOM 798 O O . PRO A 1 101 ? -18.396 6.423 14.475 1.00 97.50 101 PRO A O 1
ATOM 801 N N . GLU A 1 102 ? -17.181 7.582 15.956 1.00 93.00 102 GLU A N 1
ATOM 802 C CA . GLU A 1 102 ? -16.547 8.447 14.950 1.00 93.00 102 GLU A CA 1
ATOM 803 C C . GLU A 1 102 ? -15.461 7.674 14.188 1.00 93.00 102 GLU A C 1
ATOM 805 O O . GLU A 1 102 ? -15.405 7.718 12.960 1.00 93.00 102 GLU A O 1
ATOM 810 N N . ILE A 1 103 ? -14.646 6.899 14.914 1.00 90.06 103 ILE A N 1
ATOM 811 C CA . ILE A 1 103 ? -13.554 6.092 14.361 1.00 90.06 103 ILE A CA 1
ATOM 812 C C . ILE A 1 103 ? -13.735 4.621 14.744 1.00 90.06 103 ILE A C 1
ATOM 814 O O . ILE A 1 103 ? -13.989 4.290 15.904 1.00 90.06 103 ILE A O 1
ATOM 818 N N . ALA A 1 104 ? -13.533 3.713 13.792 1.00 96.00 104 ALA A N 1
ATOM 819 C CA . ALA A 1 104 ? -13.497 2.279 14.040 1.00 96.00 104 ALA A CA 1
ATOM 820 C C . ALA A 1 104 ? -12.167 1.658 13.588 1.00 96.00 104 ALA A C 1
ATOM 822 O O . ALA A 1 104 ? -11.679 1.894 12.485 1.00 96.00 104 ALA A O 1
ATOM 823 N N . VAL A 1 105 ? -11.578 0.839 14.453 1.00 93.06 105 VAL A N 1
ATOM 824 C CA . VAL A 1 105 ? -10.256 0.238 14.280 1.00 93.06 105 VAL A CA 1
ATOM 825 C C . VAL A 1 105 ? -10.388 -1.285 14.300 1.00 93.06 105 VAL A C 1
ATOM 827 O O . VAL A 1 105 ? -10.790 -1.826 15.334 1.00 93.06 105 VAL A O 1
ATOM 830 N N . PRO A 1 106 ? -10.035 -2.011 13.223 1.00 91.81 106 PRO A N 1
ATOM 831 C CA . PRO A 1 106 ? -9.992 -3.462 13.276 1.00 91.81 106 PRO A CA 1
ATOM 832 C C . PRO A 1 106 ? -8.836 -3.933 14.168 1.00 91.81 106 PRO A C 1
ATOM 834 O O . PRO A 1 106 ? -7.738 -3.375 14.130 1.00 91.81 106 PRO A O 1
ATOM 837 N N . ILE A 1 107 ? -9.071 -4.987 14.948 1.00 90.44 107 ILE A N 1
ATOM 838 C CA . ILE A 1 107 ? -8.077 -5.717 15.750 1.00 90.44 107 ILE A CA 1
ATOM 839 C C . ILE A 1 107 ? -8.221 -7.235 15.511 1.00 90.44 107 ILE A C 1
ATOM 841 O O . ILE A 1 107 ? -9.127 -7.676 14.811 1.00 90.44 107 ILE A O 1
ATOM 845 N N . HI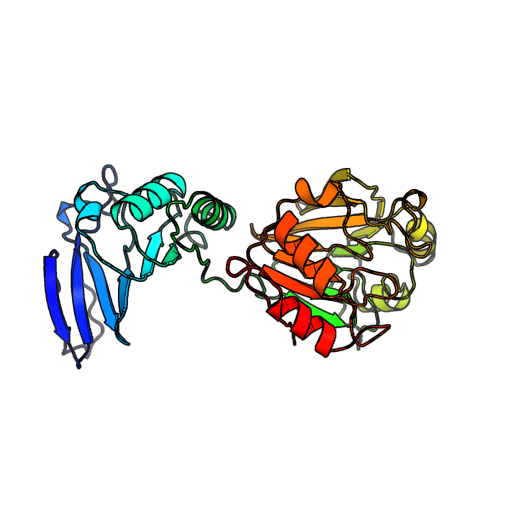S A 1 108 ? -7.306 -8.050 16.042 1.00 87.75 108 HIS A N 1
ATOM 846 C CA . HIS A 1 108 ? -7.351 -9.528 15.967 1.00 87.75 108 HIS A CA 1
ATOM 847 C C . HIS A 1 108 ? -7.410 -10.133 14.551 1.00 87.75 108 HIS A C 1
ATOM 849 O O . HIS A 1 108 ? -8.008 -11.184 14.358 1.00 87.75 108 HIS A O 1
ATOM 855 N N . PHE A 1 109 ? -6.772 -9.492 13.570 1.00 80.44 109 PHE A N 1
ATOM 856 C CA . PHE A 1 109 ? -6.743 -9.944 12.172 1.00 80.44 109 PHE A CA 1
ATOM 857 C C . PHE A 1 109 ? -5.387 -10.519 11.727 1.00 80.44 109 PHE A C 1
ATOM 859 O O . PHE A 1 109 ? -5.161 -10.720 10.537 1.00 80.44 109 PHE A O 1
ATOM 866 N N . ILE A 1 110 ? -4.443 -10.715 12.659 1.00 67.31 110 ILE A N 1
ATOM 867 C CA . ILE A 1 110 ? -3.073 -11.196 12.400 1.00 67.31 110 ILE A CA 1
ATOM 868 C C . ILE A 1 110 ? -2.635 -12.171 13.507 1.00 67.31 110 ILE A C 1
ATOM 870 O O . ILE A 1 110 ? -3.195 -12.176 14.604 1.00 67.31 110 ILE A O 1
ATOM 874 N N . ASP A 1 111 ? -1.609 -12.974 13.204 1.00 57.56 111 ASP A N 1
ATOM 875 C CA . ASP A 1 111 ? -0.883 -13.936 14.051 1.00 57.56 111 ASP A CA 1
ATOM 876 C C . ASP A 1 111 ? -1.673 -15.182 14.456 1.00 57.56 111 ASP A C 1
ATOM 878 O O . ASP A 1 111 ? -1.182 -16.299 14.292 1.00 57.56 111 ASP A O 1
ATOM 882 N N . VAL A 1 112 ? -2.886 -15.009 14.979 1.00 65.81 112 VAL A N 1
ATOM 883 C CA . VAL A 1 112 ? -3.687 -16.105 15.547 1.00 65.81 112 VAL A CA 1
ATOM 884 C C . VAL A 1 112 ? -4.849 -16.499 14.631 1.00 65.81 112 VAL A C 1
ATOM 886 O O . VAL A 1 112 ? -5.120 -17.689 14.462 1.00 65.81 112 VAL A O 1
ATOM 889 N N . ALA A 1 113 ? -5.536 -15.518 14.039 1.00 67.25 113 ALA A N 1
ATOM 890 C CA . ALA A 1 113 ? -6.669 -15.700 13.131 1.00 67.25 113 ALA A CA 1
ATOM 891 C C . ALA A 1 113 ? -6.866 -14.463 12.235 1.00 67.25 113 ALA A C 1
ATOM 893 O O . ALA A 1 113 ? -6.355 -13.387 12.548 1.00 67.25 113 ALA A O 1
ATOM 894 N N . GLY A 1 114 ? -7.617 -14.627 11.142 1.00 74.19 114 GLY A N 1
ATOM 895 C CA . GLY A 1 114 ? -7.858 -13.584 10.143 1.00 74.19 114 GLY A CA 1
ATOM 896 C C . GLY A 1 114 ? -6.644 -13.260 9.269 1.00 74.19 114 GLY A C 1
ATOM 897 O O . GLY A 1 114 ? -5.630 -13.967 9.277 1.00 74.19 114 GLY A O 1
ATOM 898 N N . ASN A 1 115 ? -6.771 -12.202 8.473 1.00 70.94 115 ASN A N 1
ATOM 899 C CA . ASN A 1 115 ? -5.696 -11.625 7.673 1.00 70.94 115 ASN A CA 1
ATOM 900 C C . ASN A 1 115 ? -5.930 -10.122 7.390 1.00 70.94 115 ASN A C 1
ATOM 902 O O . ASN A 1 115 ? -6.934 -9.524 7.772 1.00 70.94 115 ASN A O 1
ATOM 906 N N . SER A 1 116 ? -4.983 -9.485 6.700 1.00 71.50 116 SER A N 1
ATOM 907 C CA . SER A 1 116 ? -5.062 -8.059 6.359 1.00 71.50 116 SER A CA 1
ATOM 908 C C . SER A 1 116 ? -6.225 -7.690 5.420 1.00 71.50 116 SER A C 1
ATOM 910 O O . SER A 1 116 ? -6.691 -6.554 5.504 1.00 71.50 116 SER A O 1
ATOM 912 N N . ASP A 1 117 ? -6.750 -8.613 4.606 1.00 75.12 117 ASP A N 1
ATOM 913 C CA . ASP A 1 117 ? -7.962 -8.373 3.812 1.00 75.12 117 ASP A CA 1
ATOM 914 C C . ASP A 1 117 ? -9.206 -8.234 4.693 1.00 75.12 117 ASP A C 1
ATOM 916 O O . ASP A 1 117 ? -10.067 -7.417 4.381 1.00 75.12 117 ASP A O 1
ATOM 920 N N . ASP A 1 118 ? -9.292 -8.940 5.824 1.00 83.88 118 ASP A N 1
ATOM 921 C CA . ASP A 1 118 ? -10.417 -8.797 6.759 1.00 83.88 118 ASP A CA 1
ATOM 922 C C . ASP A 1 118 ? -10.460 -7.380 7.351 1.00 83.88 118 ASP A C 1
ATOM 924 O O . ASP A 1 118 ? -11.507 -6.733 7.377 1.00 83.88 118 ASP A O 1
ATOM 928 N N . ALA A 1 119 ? -9.299 -6.838 7.733 1.00 82.88 119 ALA A N 1
ATOM 929 C CA . ALA A 1 119 ? -9.168 -5.451 8.185 1.00 82.88 119 ALA A CA 1
ATOM 930 C C . ALA A 1 119 ? -9.572 -4.440 7.094 1.00 82.88 119 ALA A C 1
ATOM 932 O O . ALA A 1 119 ? -10.245 -3.449 7.383 1.00 82.88 119 ALA A O 1
ATOM 933 N N . LEU A 1 120 ? -9.188 -4.688 5.838 1.00 77.25 120 LEU A N 1
ATOM 934 C CA . LEU A 1 120 ? -9.534 -3.827 4.701 1.00 77.25 120 LEU A CA 1
ATOM 935 C C . LEU A 1 120 ? -11.023 -3.879 4.374 1.00 77.25 120 LEU A C 1
ATOM 937 O O . LEU A 1 120 ? -11.636 -2.840 4.139 1.00 77.25 120 LEU A O 1
ATOM 941 N N . ASN A 1 121 ? -11.597 -5.078 4.334 1.00 85.75 121 ASN A N 1
ATOM 942 C CA . ASN A 1 121 ? -13.006 -5.282 4.032 1.00 85.75 121 ASN A CA 1
ATOM 943 C C . ASN A 1 121 ? -13.887 -4.706 5.138 1.00 85.75 121 ASN A C 1
ATOM 945 O O . ASN A 1 121 ? -14.904 -4.094 4.826 1.00 85.75 121 ASN A O 1
ATOM 949 N N . PHE A 1 122 ? -13.451 -4.799 6.399 1.00 93.06 122 PHE A N 1
ATOM 950 C CA . PHE A 1 122 ? -14.070 -4.083 7.508 1.00 93.06 122 PHE A CA 1
ATOM 951 C C . PHE A 1 122 ? -14.107 -2.577 7.236 1.00 93.06 122 PHE A C 1
ATOM 953 O O . PHE A 1 122 ? -15.193 -2.015 7.153 1.00 93.06 122 PHE A O 1
ATOM 960 N N . VAL A 1 123 ? -12.952 -1.935 7.006 1.00 87.12 123 VAL A N 1
ATOM 961 C CA . VAL A 1 123 ? -12.882 -0.482 6.751 1.00 87.12 123 VAL A CA 1
ATOM 962 C C . VAL A 1 123 ? -13.718 -0.071 5.535 1.00 87.12 123 VAL A C 1
ATOM 964 O O . VAL A 1 123 ? -14.450 0.911 5.600 1.00 87.12 123 VAL A O 1
ATOM 967 N N . ARG A 1 124 ? -13.661 -0.836 4.439 1.00 84.50 124 ARG A N 1
ATOM 968 C CA . ARG A 1 124 ? -14.440 -0.580 3.212 1.00 84.50 124 ARG A CA 1
ATOM 969 C C . ARG A 1 124 ? -15.942 -0.805 3.388 1.00 84.50 124 ARG A C 1
ATOM 971 O O . ARG A 1 124 ? -16.724 -0.230 2.637 1.00 84.50 124 ARG A O 1
ATOM 978 N N . GLY A 1 125 ? -16.336 -1.672 4.316 1.00 89.75 125 GLY A N 1
ATOM 979 C CA . GLY A 1 125 ? -17.730 -1.980 4.621 1.00 89.75 125 GLY A CA 1
ATOM 980 C C . GLY A 1 125 ? -18.388 -0.987 5.580 1.00 89.75 125 GLY A C 1
ATOM 981 O O . GLY A 1 125 ? -19.610 -1.032 5.740 1.00 89.75 125 GLY A O 1
ATOM 982 N N . LEU A 1 126 ? -17.608 -0.100 6.210 1.00 90.75 126 LEU A N 1
ATOM 983 C CA . LEU A 1 126 ? -18.135 0.971 7.052 1.00 90.75 126 LEU A CA 1
ATOM 984 C C . LEU A 1 126 ? -18.923 1.987 6.216 1.00 90.75 126 LEU A C 1
ATOM 986 O O . LEU A 1 126 ? -18.587 2.303 5.076 1.00 90.75 126 LEU A O 1
ATOM 990 N N . ASP A 1 127 ? -19.991 2.507 6.809 1.00 86.31 127 ASP A N 1
ATOM 991 C CA . ASP A 1 127 ? -20.865 3.523 6.231 1.00 86.31 127 ASP A CA 1
ATOM 992 C C . ASP A 1 127 ? -21.241 4.567 7.300 1.00 86.31 127 ASP A C 1
ATOM 994 O O . ASP A 1 127 ? -20.626 4.632 8.364 1.00 86.31 127 ASP A O 1
ATOM 998 N N . ASN A 1 128 ? -22.221 5.432 7.009 1.00 83.50 128 ASN A N 1
ATOM 999 C CA . ASN A 1 128 ? -22.762 6.426 7.951 1.00 83.50 128 ASN A CA 1
ATOM 1000 C C . ASN A 1 128 ? -21.736 7.419 8.534 1.00 83.50 128 ASN A C 1
ATOM 1002 O O . ASN A 1 128 ? -21.974 8.016 9.580 1.00 83.50 128 ASN A O 1
ATOM 1006 N N . GLY A 1 129 ? -20.623 7.641 7.831 1.00 83.12 129 GLY A N 1
ATOM 1007 C CA . GLY A 1 129 ? -19.587 8.591 8.242 1.00 83.12 129 GLY A CA 1
ATOM 1008 C C . GLY A 1 129 ? -18.615 8.060 9.297 1.00 83.12 129 GLY A C 1
ATOM 1009 O O . GLY A 1 129 ? -17.829 8.847 9.810 1.00 83.12 129 GLY A O 1
ATOM 1010 N N . ILE A 1 130 ? -18.639 6.757 9.607 1.00 92.31 130 ILE A N 1
ATOM 1011 C CA . ILE A 1 130 ? -17.648 6.125 10.489 1.00 92.31 130 ILE A CA 1
ATOM 1012 C C . ILE A 1 130 ? -16.305 6.039 9.748 1.00 92.31 130 ILE A C 1
ATOM 1014 O O . ILE A 1 130 ? -16.219 5.416 8.688 1.00 92.31 130 ILE A O 1
ATOM 1018 N N . GLN A 1 131 ? -15.241 6.617 10.309 1.00 83.44 131 GLN A N 1
ATOM 1019 C CA . GLN A 1 131 ? -13.895 6.541 9.741 1.00 83.44 131 GLN A CA 1
ATOM 1020 C C . GLN A 1 131 ? -13.208 5.229 10.148 1.00 83.44 131 GLN A C 1
ATOM 1022 O O . GLN A 1 131 ? -12.979 4.970 11.327 1.00 83.44 131 GLN A O 1
ATOM 1027 N N . GLY A 1 132 ? -12.837 4.391 9.179 1.00 85.69 132 GLY A N 1
ATOM 1028 C CA . GLY A 1 132 ? -12.075 3.168 9.442 1.00 85.69 132 GLY A CA 1
ATOM 1029 C C . GLY A 1 132 ? -10.562 3.401 9.452 1.00 85.69 132 GLY A C 1
ATOM 1030 O O . GLY A 1 132 ? -10.026 3.954 8.495 1.00 85.69 132 GLY A O 1
ATOM 1031 N N . VAL A 1 133 ? -9.856 2.947 10.494 1.00 80.75 133 VAL A N 1
ATOM 1032 C CA . VAL A 1 133 ? -8.395 3.117 10.634 1.00 80.75 133 VAL A CA 1
ATOM 1033 C C . VAL A 1 133 ? -7.730 1.799 11.022 1.00 80.75 133 VAL A C 1
ATOM 1035 O O . VAL A 1 133 ? -7.942 1.294 12.117 1.00 80.75 133 VAL A O 1
ATOM 1038 N N . VAL A 1 134 ? -6.866 1.250 10.167 1.00 79.12 134 VAL A N 1
ATOM 1039 C CA . VAL A 1 134 ? -6.083 0.043 10.489 1.00 79.12 134 VAL A CA 1
ATOM 1040 C C . VAL A 1 134 ? -4.817 0.433 11.260 1.00 79.12 134 VAL A C 1
ATOM 1042 O O . VAL A 1 134 ? -3.918 1.043 10.693 1.00 79.12 134 VAL A O 1
ATOM 1045 N N . LEU A 1 135 ? -4.704 0.049 12.539 1.00 70.62 135 LEU A N 1
ATOM 1046 C CA . LEU A 1 135 ? -3.559 0.403 13.405 1.00 70.62 135 LEU A CA 1
ATOM 1047 C C . LEU A 1 135 ? -2.323 -0.510 13.270 1.00 70.62 135 LEU A C 1
ATOM 1049 O O . LEU A 1 135 ? -1.518 -0.620 14.195 1.00 70.62 135 LEU A O 1
ATOM 1053 N N . LYS A 1 136 ? -2.132 -1.153 12.116 1.00 61.59 136 LYS A N 1
ATOM 1054 C CA . LYS A 1 136 ? -0.867 -1.818 11.781 1.00 61.59 136 LYS A CA 1
ATOM 1055 C C . LYS A 1 136 ? -0.032 -0.899 10.908 1.00 61.59 136 LYS A C 1
ATOM 1057 O O . LYS A 1 136 ? -0.564 -0.257 10.009 1.00 61.59 136 LYS A O 1
ATOM 1062 N N . ASP A 1 137 ? 1.278 -0.915 11.129 1.00 68.69 137 ASP A N 1
ATOM 1063 C CA . ASP A 1 137 ? 2.231 -0.302 10.215 1.00 68.69 137 ASP A CA 1
ATOM 1064 C C . ASP A 1 137 ? 2.225 -1.090 8.893 1.00 68.69 137 ASP A C 1
ATOM 1066 O O . ASP A 1 137 ? 2.931 -2.086 8.722 1.00 68.69 137 ASP A O 1
ATOM 1070 N N . LEU A 1 138 ? 1.342 -0.686 7.972 1.00 78.06 138 LEU A N 1
ATOM 1071 C CA . LEU A 1 138 ? 1.247 -1.196 6.598 1.00 78.06 138 LEU A CA 1
ATOM 1072 C C . LEU A 1 138 ? 2.583 -1.062 5.847 1.00 78.06 138 LEU A C 1
ATOM 1074 O O . LEU A 1 138 ? 2.780 -1.702 4.814 1.00 78.06 138 LEU A O 1
ATOM 1078 N N . LEU A 1 139 ? 3.504 -0.265 6.390 1.00 86.56 139 LEU A N 1
ATOM 1079 C CA . LEU A 1 139 ? 4.839 -0.011 5.883 1.00 86.56 139 LEU A CA 1
ATOM 1080 C C . LEU A 1 139 ? 5.927 -0.701 6.725 1.00 86.56 139 LEU A C 1
ATOM 1082 O O . LEU A 1 139 ? 7.111 -0.445 6.517 1.00 86.56 139 LEU A O 1
ATOM 1086 N N . ASN A 1 140 ? 5.576 -1.619 7.634 1.00 85.81 140 ASN A N 1
ATOM 1087 C CA . ASN A 1 140 ? 6.576 -2.368 8.391 1.00 85.81 140 ASN A CA 1
ATOM 1088 C C . ASN A 1 140 ? 7.491 -3.168 7.449 1.00 85.81 140 ASN A C 1
ATOM 1090 O O . ASN A 1 140 ? 7.024 -3.973 6.642 1.00 85.81 140 ASN A O 1
ATOM 1094 N N . GLY A 1 141 ? 8.802 -2.959 7.575 1.00 89.31 141 GLY A N 1
ATOM 1095 C CA . GLY A 1 141 ? 9.808 -3.556 6.694 1.00 89.31 141 GLY A CA 1
ATOM 1096 C C . GLY A 1 141 ? 9.871 -2.935 5.294 1.00 89.31 141 GLY A C 1
ATOM 1097 O O . GLY A 1 141 ? 10.674 -3.393 4.482 1.00 89.31 141 GLY A O 1
ATOM 1098 N N . VAL A 1 142 ? 9.064 -1.910 5.006 1.00 93.94 142 VAL A N 1
ATOM 1099 C CA . VAL A 1 142 ? 9.116 -1.137 3.763 1.00 93.94 142 VAL A CA 1
ATOM 1100 C C . VAL A 1 142 ? 10.127 -0.002 3.914 1.00 93.94 142 VAL A C 1
ATOM 1102 O O . VAL A 1 142 ? 10.180 0.679 4.936 1.00 93.94 142 VAL A O 1
ATOM 1105 N N . SER A 1 143 ? 10.944 0.226 2.893 1.00 94.06 143 SER A N 1
ATOM 1106 C CA . SER A 1 143 ? 11.877 1.354 2.846 1.00 94.06 143 SER A CA 1
ATOM 1107 C C . SER A 1 143 ? 11.926 1.943 1.444 1.00 94.06 143 SER A C 1
ATOM 1109 O O . SER A 1 143 ? 12.021 1.195 0.471 1.00 94.06 143 SER A O 1
ATOM 1111 N N . LEU A 1 144 ? 11.895 3.273 1.353 1.00 94.25 144 LEU A N 1
ATOM 1112 C CA . LEU A 1 144 ? 12.239 4.008 0.139 1.00 94.25 144 LEU A CA 1
ATOM 1113 C C . LEU A 1 144 ? 13.733 4.307 0.189 1.00 94.25 144 LEU A C 1
ATOM 1115 O O . LEU A 1 144 ? 14.182 5.047 1.055 1.00 94.25 144 LEU A O 1
ATOM 1119 N N . LEU A 1 145 ? 14.504 3.681 -0.697 1.00 93.69 145 LEU A N 1
ATOM 1120 C CA . LEU A 1 145 ? 15.962 3.805 -0.680 1.00 93.69 145 LEU A CA 1
ATOM 1121 C C . LEU A 1 145 ? 16.429 5.013 -1.488 1.00 93.69 145 LEU A C 1
ATOM 1123 O O . LEU A 1 145 ? 17.306 5.750 -1.045 1.00 93.69 145 LEU A O 1
ATOM 1127 N N . LYS A 1 146 ? 15.857 5.192 -2.681 1.00 92.31 146 LYS A N 1
ATOM 1128 C CA . LYS A 1 146 ? 16.201 6.270 -3.611 1.00 92.31 146 LYS A CA 1
ATOM 1129 C C . LYS A 1 146 ? 15.162 6.369 -4.719 1.00 92.31 146 LYS A C 1
ATOM 1131 O O . LYS A 1 146 ? 14.747 5.328 -5.206 1.00 92.31 146 LYS A O 1
ATOM 1136 N N . ASN A 1 147 ? 14.794 7.566 -5.164 1.00 91.38 147 ASN A N 1
ATOM 1137 C CA . ASN A 1 147 ? 13.873 7.816 -6.278 1.00 91.38 147 ASN A CA 1
ATOM 1138 C C . ASN A 1 147 ? 12.566 6.995 -6.196 1.00 91.38 147 ASN A C 1
ATOM 1140 O O . ASN A 1 147 ? 11.635 7.381 -5.489 1.00 91.38 147 ASN A O 1
ATOM 1144 N N . SER A 1 148 ? 12.516 5.848 -6.881 1.00 91.75 148 SER A N 1
ATOM 1145 C CA . SER A 1 148 ? 11.403 4.883 -6.885 1.00 91.75 148 SER A CA 1
ATOM 1146 C C . SER A 1 148 ? 11.807 3.484 -6.400 1.00 91.75 148 SER A C 1
ATOM 1148 O O . SER A 1 148 ? 11.002 2.556 -6.426 1.00 91.75 148 SER A O 1
ATOM 1150 N N . THR A 1 149 ? 13.042 3.323 -5.922 1.00 96.69 149 THR A N 1
ATOM 1151 C CA . THR A 1 149 ? 13.558 2.080 -5.360 1.00 96.69 149 THR A CA 1
ATOM 1152 C C . THR A 1 149 ? 12.933 1.803 -4.002 1.00 96.69 149 THR A C 1
ATOM 1154 O O . THR A 1 149 ? 13.318 2.392 -2.985 1.00 96.69 149 THR A O 1
ATOM 1157 N N . ILE A 1 150 ? 12.009 0.847 -3.976 1.00 97.12 150 ILE A N 1
ATOM 1158 C CA . ILE A 1 150 ? 11.379 0.367 -2.748 1.00 97.12 150 ILE A CA 1
ATOM 1159 C C . ILE A 1 150 ? 11.920 -1.012 -2.392 1.00 97.12 150 ILE A C 1
ATOM 1161 O O . ILE A 1 150 ? 12.042 -1.896 -3.241 1.00 97.12 150 ILE A O 1
ATOM 1165 N N . ARG A 1 151 ? 12.195 -1.209 -1.105 1.00 97.00 151 ARG A N 1
ATOM 1166 C CA . ARG A 1 151 ? 12.515 -2.502 -0.504 1.00 97.00 151 ARG A CA 1
ATOM 1167 C C . ARG A 1 151 ? 11.391 -2.917 0.433 1.00 97.00 151 ARG A C 1
ATOM 1169 O O . ARG A 1 151 ? 10.976 -2.116 1.261 1.00 97.00 151 ARG A O 1
ATOM 1176 N N . ILE A 1 152 ? 10.950 -4.169 0.346 1.00 95.06 152 ILE A N 1
ATOM 1177 C CA . ILE A 1 152 ? 10.082 -4.808 1.342 1.00 95.06 152 ILE A CA 1
ATOM 1178 C C . ILE A 1 152 ? 10.836 -5.983 1.959 1.00 95.06 152 ILE A C 1
ATOM 1180 O O . ILE A 1 152 ? 11.175 -6.947 1.271 1.00 95.06 152 ILE A O 1
ATOM 1184 N N . GLN A 1 153 ? 11.072 -5.919 3.267 1.00 92.00 153 GLN A N 1
ATOM 1185 C CA . GLN A 1 153 ? 11.665 -7.000 4.043 1.00 92.00 153 GLN A CA 1
ATOM 1186 C C . GLN A 1 153 ? 10.591 -7.796 4.787 1.00 92.00 153 GLN A C 1
ATOM 1188 O O . GLN A 1 153 ? 9.910 -7.282 5.671 1.00 92.00 153 GLN A O 1
ATOM 1193 N N . GLY A 1 154 ? 10.488 -9.083 4.462 1.00 84.56 154 GLY A N 1
ATOM 1194 C CA . GLY A 1 154 ? 9.667 -10.055 5.179 1.00 84.56 154 GLY A CA 1
ATOM 1195 C C . GLY A 1 154 ? 10.334 -11.428 5.180 1.00 84.56 154 GLY A C 1
ATOM 1196 O O . GLY A 1 154 ? 11.549 -11.530 5.334 1.00 84.56 154 GLY A O 1
ATOM 1197 N N . ASN A 1 155 ? 9.551 -12.489 4.962 1.00 84.06 155 ASN A N 1
ATOM 1198 C CA . ASN A 1 155 ? 10.090 -13.846 4.780 1.00 84.06 155 ASN A CA 1
ATOM 1199 C C . ASN A 1 155 ? 10.945 -13.974 3.507 1.00 84.06 155 ASN A C 1
ATOM 1201 O O . ASN A 1 155 ? 11.880 -14.768 3.468 1.00 84.06 155 ASN A O 1
ATOM 1205 N N . LYS A 1 156 ? 10.606 -13.194 2.475 1.00 91.00 156 LYS A N 1
ATOM 1206 C CA . LYS A 1 156 ? 11.434 -12.921 1.296 1.00 91.00 156 LYS A CA 1
ATOM 1207 C C . LYS A 1 156 ? 11.731 -11.422 1.272 1.00 91.00 156 LYS A C 1
ATOM 1209 O O . LYS A 1 156 ? 10.869 -10.632 1.667 1.00 91.00 156 LYS A O 1
ATOM 1214 N N . THR A 1 157 ? 12.907 -11.035 0.793 1.00 96.31 157 THR A N 1
ATOM 1215 C CA . THR A 1 157 ? 13.227 -9.630 0.517 1.00 96.31 157 THR A CA 1
ATOM 1216 C C . THR A 1 157 ? 12.904 -9.315 -0.938 1.00 96.31 157 THR A C 1
ATOM 1218 O O . THR A 1 157 ? 13.407 -9.976 -1.852 1.00 96.31 157 THR A O 1
ATOM 1221 N N . ILE A 1 158 ? 12.066 -8.303 -1.144 1.00 97.75 158 ILE A N 1
ATOM 1222 C CA . ILE A 1 158 ? 11.584 -7.875 -2.457 1.00 97.75 158 ILE A CA 1
ATOM 1223 C C . ILE A 1 158 ? 12.092 -6.465 -2.738 1.00 97.75 158 ILE A C 1
ATOM 1225 O O . ILE A 1 158 ? 12.008 -5.597 -1.869 1.00 97.75 158 ILE A O 1
ATOM 1229 N N . TYR A 1 159 ? 12.579 -6.239 -3.954 1.00 98.56 159 TYR A N 1
ATOM 1230 C CA . TYR A 1 159 ? 12.955 -4.919 -4.450 1.00 98.56 159 TYR A CA 1
ATOM 1231 C C . TYR A 1 159 ? 12.138 -4.543 -5.681 1.00 98.56 159 TYR A C 1
ATOM 1233 O O . TYR A 1 159 ? 11.825 -5.399 -6.509 1.00 98.56 159 TYR A O 1
ATOM 1241 N N . PHE A 1 160 ? 11.843 -3.256 -5.805 1.00 98.44 160 PHE A N 1
ATOM 1242 C CA . PHE A 1 160 ? 11.236 -2.641 -6.979 1.00 98.44 160 PHE A CA 1
ATOM 1243 C C . PHE A 1 160 ? 12.204 -1.605 -7.528 1.00 98.44 160 PHE A C 1
ATOM 1245 O O . PHE A 1 160 ? 12.771 -0.849 -6.742 1.00 98.44 160 PHE A O 1
ATOM 1252 N N . ASP A 1 161 ? 12.392 -1.599 -8.845 1.00 98.00 161 ASP A N 1
ATOM 1253 C CA . ASP A 1 161 ? 13.123 -0.576 -9.598 1.00 98.00 161 ASP A CA 1
ATOM 1254 C C . ASP A 1 161 ? 14.447 -0.135 -8.939 1.00 98.00 161 ASP A C 1
ATOM 1256 O O . ASP A 1 161 ? 14.592 1.019 -8.523 1.00 98.00 161 ASP A O 1
ATOM 1260 N N . PRO A 1 162 ? 15.408 -1.060 -8.742 1.00 96.19 162 PRO A N 1
ATOM 1261 C CA . PRO A 1 162 ? 16.628 -0.779 -8.007 1.00 96.19 162 PRO A CA 1
ATOM 1262 C C . PRO A 1 162 ? 17.543 0.193 -8.754 1.00 96.19 162 PRO A C 1
ATOM 1264 O O . PRO A 1 162 ? 18.026 -0.095 -9.850 1.00 96.19 162 PRO A O 1
ATOM 1267 N N . MET A 1 163 ? 17.843 1.309 -8.093 1.00 93.00 163 MET A N 1
ATOM 1268 C CA . MET A 1 163 ? 18.722 2.367 -8.569 1.00 93.00 163 MET A CA 1
ATOM 1269 C C . MET A 1 163 ? 19.549 2.922 -7.406 1.00 93.00 163 MET A C 1
ATOM 1271 O O . MET A 1 163 ? 19.033 3.210 -6.327 1.00 93.00 163 MET A O 1
ATOM 1275 N N . GLY A 1 164 ? 20.847 3.123 -7.632 1.00 91.69 164 GLY A N 1
ATOM 1276 C CA . GLY A 1 164 ? 21.709 3.826 -6.681 1.00 91.69 164 GLY A CA 1
ATOM 1277 C C . GLY A 1 164 ? 21.897 3.076 -5.363 1.00 91.69 164 GLY A C 1
ATOM 1278 O O . GLY A 1 164 ? 21.935 3.698 -4.305 1.00 91.69 164 GLY A O 1
ATOM 1279 N N . ILE A 1 165 ? 22.021 1.751 -5.438 1.00 95.94 165 ILE A N 1
ATOM 1280 C CA . ILE A 1 165 ? 22.197 0.883 -4.277 1.00 95.94 165 ILE A CA 1
ATOM 1281 C C . ILE A 1 165 ? 23.604 1.058 -3.706 1.00 95.94 165 ILE A C 1
ATOM 1283 O O . ILE A 1 165 ? 24.611 0.943 -4.420 1.00 95.94 165 ILE A O 1
ATOM 1287 N N . GLU A 1 166 ? 23.666 1.306 -2.401 1.00 93.25 166 GLU A N 1
ATOM 1288 C CA . GLU A 1 166 ? 24.910 1.366 -1.642 1.00 93.25 166 GLU A CA 1
ATOM 1289 C C . GLU A 1 166 ? 25.351 -0.034 -1.187 1.00 93.25 166 GLU A C 1
ATOM 1291 O O . GLU A 1 166 ? 24.546 -0.848 -0.733 1.00 93.25 166 GLU A O 1
ATOM 1296 N N . GLY A 1 167 ? 26.655 -0.310 -1.285 1.00 96.00 167 GLY A N 1
ATOM 1297 C CA . GLY A 1 167 ? 27.233 -1.598 -0.895 1.00 96.00 167 GLY A CA 1
ATOM 1298 C C . GLY A 1 167 ? 26.789 -2.775 -1.773 1.00 96.00 167 GLY A C 1
ATOM 1299 O O . GLY A 1 167 ? 26.431 -2.605 -2.935 1.00 96.00 167 GLY A O 1
ATOM 1300 N N . GLU A 1 168 ? 26.851 -3.984 -1.210 1.00 96.81 168 GLU A N 1
ATOM 1301 C CA . GLU A 1 168 ? 26.444 -5.239 -1.859 1.00 96.81 168 GLU A CA 1
ATOM 1302 C C . GLU A 1 168 ? 25.648 -6.106 -0.870 1.00 96.81 168 GLU A C 1
ATOM 1304 O O . GLU A 1 168 ? 26.180 -7.078 -0.331 1.00 96.81 168 GLU A O 1
ATOM 1309 N N . PRO A 1 169 ? 24.392 -5.745 -0.550 1.00 95.88 169 PRO A N 1
ATOM 1310 C CA . PRO A 1 169 ? 23.632 -6.433 0.493 1.00 95.88 169 PRO A CA 1
ATOM 1311 C C . PRO A 1 169 ? 23.321 -7.897 0.154 1.00 95.88 169 PRO A C 1
ATOM 1313 O O . PRO A 1 169 ? 23.199 -8.706 1.072 1.00 95.88 169 PRO A O 1
ATOM 1316 N N . LYS A 1 170 ? 23.236 -8.258 -1.139 1.00 97.44 170 LYS A N 1
ATOM 1317 C CA . LYS A 1 170 ? 23.031 -9.642 -1.612 1.00 97.44 170 LYS A CA 1
ATOM 1318 C C . LYS A 1 170 ? 21.853 -10.359 -0.943 1.00 97.44 170 LYS A C 1
ATOM 1320 O O . LYS A 1 170 ? 21.898 -11.564 -0.689 1.00 97.44 170 LYS A O 1
ATOM 1325 N N . ASP A 1 171 ? 20.796 -9.620 -0.636 1.00 97.62 171 ASP A N 1
ATOM 1326 C CA . ASP A 1 171 ? 19.666 -10.091 0.152 1.00 97.62 171 ASP A CA 1
ATOM 1327 C C . ASP A 1 171 ? 18.363 -10.202 -0.650 1.00 97.62 171 ASP A C 1
ATOM 1329 O O . ASP A 1 171 ? 17.401 -10.750 -0.111 1.00 97.62 171 ASP A O 1
ATOM 1333 N N . ALA A 1 172 ? 18.324 -9.768 -1.915 1.00 98.19 172 ALA A N 1
ATOM 1334 C CA . ALA A 1 172 ? 17.118 -9.805 -2.734 1.00 98.19 172 ALA A CA 1
ATOM 1335 C C . ALA A 1 172 ? 16.768 -11.231 -3.176 1.00 98.19 172 ALA A C 1
ATOM 1337 O O . ALA A 1 172 ? 17.538 -11.891 -3.879 1.00 98.19 172 ALA A O 1
ATOM 1338 N N . ASP A 1 173 ? 15.574 -11.679 -2.795 1.00 98.00 173 ASP A N 1
ATOM 1339 C CA . ASP A 1 173 ? 14.961 -12.914 -3.287 1.00 98.00 173 ASP A CA 1
ATOM 1340 C C . ASP A 1 173 ? 14.176 -12.667 -4.579 1.00 98.00 173 ASP A C 1
ATOM 1342 O O . ASP A 1 173 ? 14.104 -13.542 -5.441 1.00 98.00 173 ASP A O 1
ATOM 1346 N N . VAL A 1 174 ? 13.576 -11.479 -4.706 1.00 98.44 174 VAL A N 1
ATOM 1347 C CA . VAL A 1 174 ? 12.731 -11.096 -5.840 1.00 98.44 174 VAL A CA 1
ATOM 1348 C C . VAL A 1 174 ? 12.997 -9.642 -6.225 1.00 98.44 174 VAL A C 1
ATOM 1350 O O . VAL A 1 174 ? 13.074 -8.776 -5.353 1.00 98.44 174 VAL A O 1
ATOM 1353 N N . ILE A 1 175 ? 13.114 -9.370 -7.524 1.00 98.75 175 ILE A N 1
ATOM 1354 C CA . ILE A 1 175 ? 13.307 -8.025 -8.072 1.00 98.75 175 ILE A CA 1
ATOM 1355 C C . ILE A 1 175 ? 12.268 -7.781 -9.168 1.00 98.75 175 ILE A C 1
ATOM 1357 O O . ILE A 1 175 ? 12.233 -8.493 -10.171 1.00 98.75 175 ILE A O 1
ATOM 1361 N N . PHE A 1 176 ? 11.444 -6.757 -8.980 1.00 98.75 176 PHE A N 1
ATOM 1362 C CA . PHE A 1 176 ? 10.481 -6.266 -9.958 1.00 98.75 176 PHE A CA 1
ATOM 1363 C C . PHE A 1 176 ? 11.045 -5.044 -10.681 1.00 98.75 176 PHE A C 1
ATOM 1365 O O . PHE A 1 176 ? 11.555 -4.135 -10.030 1.00 98.75 176 PHE A O 1
ATOM 1372 N N . ILE A 1 177 ? 10.930 -5.024 -12.008 1.00 98.75 177 ILE A N 1
ATOM 1373 C CA . ILE A 1 177 ? 11.319 -3.899 -12.865 1.00 98.75 177 ILE A CA 1
ATOM 1374 C C . ILE A 1 177 ? 10.081 -3.418 -13.620 1.00 98.75 177 ILE A C 1
ATOM 1376 O O . ILE A 1 177 ? 9.431 -4.216 -14.291 1.00 98.75 177 ILE A O 1
ATOM 1380 N N . SER A 1 178 ? 9.735 -2.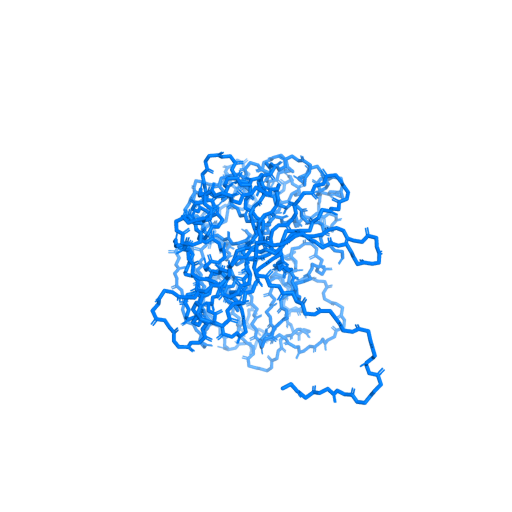139 -13.510 1.00 98.50 178 SER A N 1
ATOM 1381 C CA . SER A 1 178 ? 8.559 -1.546 -14.161 1.00 98.50 178 SER A CA 1
ATOM 1382 C C . SER A 1 178 ? 8.789 -1.267 -15.646 1.00 98.50 178 SER A C 1
ATOM 1384 O O . SER A 1 178 ? 7.916 -1.541 -16.477 1.00 98.50 178 SER A O 1
ATOM 1386 N N . HIS A 1 179 ? 9.974 -0.749 -15.981 1.00 98.31 179 HIS A N 1
ATOM 1387 C CA . HIS A 1 179 ? 10.357 -0.327 -17.326 1.00 98.31 179 HIS A CA 1
ATOM 1388 C C . HIS A 1 179 ? 11.879 -0.210 -17.496 1.00 98.31 179 HIS A C 1
ATOM 1390 O O . HIS A 1 179 ? 12.639 -0.397 -16.549 1.00 98.31 179 HIS A O 1
ATOM 1396 N N . SER A 1 180 ? 12.339 0.063 -18.720 1.00 97.19 180 SER A N 1
ATOM 1397 C CA . SER A 1 180 ? 13.758 -0.026 -19.089 1.00 97.19 180 SER A CA 1
ATOM 1398 C C . SER A 1 180 ? 14.581 1.253 -18.886 1.00 97.19 180 SER A C 1
ATOM 1400 O O . SER A 1 180 ? 15.740 1.284 -19.308 1.00 97.19 180 SER A O 1
ATOM 1402 N N . HIS A 1 181 ? 14.019 2.328 -18.323 1.00 96.62 181 HIS A N 1
ATOM 1403 C CA . HIS A 1 181 ? 14.779 3.562 -18.094 1.00 96.62 181 HIS A CA 1
ATOM 1404 C C . HIS A 1 181 ? 15.802 3.398 -16.969 1.00 96.62 181 HIS A C 1
ATOM 1406 O O . HIS A 1 181 ? 15.597 2.645 -16.021 1.00 96.62 181 HIS A O 1
ATOM 1412 N N . GLY A 1 182 ? 16.929 4.107 -17.076 1.00 94.50 182 GLY A N 1
ATOM 1413 C CA . GLY A 1 182 ? 18.086 3.908 -16.195 1.00 94.50 182 GLY A CA 1
ATOM 1414 C C . GLY A 1 182 ? 17.867 4.308 -14.733 1.00 94.50 182 GLY A C 1
ATOM 1415 O O . GLY A 1 182 ? 18.609 3.859 -13.864 1.00 94.50 182 GLY A O 1
ATOM 1416 N N . ASP A 1 183 ? 16.857 5.125 -14.447 1.00 93.56 183 ASP A N 1
ATOM 1417 C CA . ASP A 1 183 ? 16.427 5.498 -13.098 1.00 93.56 183 ASP A CA 1
ATOM 1418 C C . ASP A 1 183 ? 15.480 4.480 -12.438 1.00 93.56 183 ASP A C 1
ATOM 1420 O O . ASP A 1 183 ? 15.125 4.643 -11.271 1.00 93.56 183 ASP A O 1
ATOM 1424 N N . HIS A 1 184 ? 15.145 3.402 -13.157 1.00 97.19 184 HIS A N 1
ATOM 1425 C CA . HIS A 1 184 ? 14.363 2.259 -12.671 1.00 97.19 184 HIS A CA 1
ATOM 1426 C C . HIS A 1 184 ? 15.047 0.907 -12.930 1.00 97.19 184 HIS A C 1
ATOM 1428 O O . HIS A 1 184 ? 14.818 -0.068 -12.216 1.00 97.19 184 HIS A O 1
ATOM 1434 N N . PHE A 1 185 ? 15.916 0.833 -13.938 1.00 97.81 185 PHE A N 1
ATOM 1435 C CA . PHE A 1 185 ? 16.565 -0.392 -14.379 1.00 97.81 185 PHE A CA 1
ATOM 1436 C C . PHE A 1 185 ? 18.081 -0.221 -14.492 1.00 97.81 185 PHE A C 1
ATOM 1438 O O . PHE A 1 185 ? 18.610 0.321 -15.464 1.00 97.81 185 PHE A O 1
ATOM 1445 N N . SER A 1 186 ? 18.794 -0.754 -13.498 1.00 97.31 186 SER A N 1
ATOM 1446 C CA . SER A 1 186 ? 20.256 -0.739 -13.424 1.00 97.31 186 SER A CA 1
ATOM 1447 C C . SER A 1 186 ? 20.794 -2.152 -13.201 1.00 97.31 186 SER A C 1
ATOM 1449 O O . SER A 1 186 ? 20.665 -2.723 -12.119 1.00 97.31 186 SER A O 1
ATOM 1451 N N . ILE A 1 187 ? 21.439 -2.734 -14.220 1.00 97.94 187 ILE A N 1
ATOM 1452 C CA . ILE A 1 187 ? 22.072 -4.063 -14.112 1.00 97.94 187 ILE A CA 1
ATOM 1453 C C . ILE A 1 187 ? 23.124 -4.095 -12.997 1.00 97.94 187 ILE A C 1
ATOM 1455 O O . ILE A 1 187 ? 23.266 -5.111 -12.313 1.00 97.94 187 ILE A O 1
ATOM 1459 N N . ASP A 1 188 ? 23.855 -3.000 -12.797 1.00 97.94 188 ASP A N 1
ATOM 1460 C CA . ASP A 1 188 ? 24.882 -2.922 -11.761 1.00 97.94 188 ASP A CA 1
ATOM 1461 C C . ASP A 1 188 ? 24.271 -2.904 -10.357 1.00 97.94 188 ASP A C 1
ATOM 1463 O O . ASP A 1 188 ? 24.789 -3.570 -9.462 1.00 97.94 188 ASP A O 1
ATOM 1467 N N . ASP A 1 189 ? 23.134 -2.235 -10.161 1.00 98.31 189 ASP A N 1
ATOM 1468 C CA . ASP A 1 189 ? 22.427 -2.264 -8.880 1.00 98.31 189 ASP A CA 1
ATOM 1469 C C . ASP A 1 189 ? 21.723 -3.604 -8.636 1.00 98.31 189 ASP A C 1
ATOM 1471 O O . ASP A 1 189 ? 21.804 -4.148 -7.534 1.00 98.31 189 ASP A O 1
ATOM 1475 N N . ILE A 1 190 ? 21.146 -4.217 -9.675 1.00 98.44 190 ILE A N 1
ATOM 1476 C CA . ILE A 1 190 ? 20.612 -5.585 -9.604 1.00 98.44 190 ILE A CA 1
ATOM 1477 C C . ILE A 1 190 ? 21.710 -6.557 -9.149 1.00 98.44 190 ILE A C 1
ATOM 1479 O O . ILE A 1 190 ? 21.472 -7.367 -8.256 1.00 98.44 190 ILE A O 1
ATOM 1483 N N . LYS A 1 191 ? 22.936 -6.449 -9.684 1.00 98.25 191 LYS A N 1
ATOM 1484 C CA . LYS A 1 191 ? 24.075 -7.277 -9.247 1.00 98.25 191 LYS A CA 1
ATOM 1485 C C . LYS A 1 191 ? 24.415 -7.098 -7.773 1.00 98.25 191 LYS A C 1
ATOM 1487 O O . LYS A 1 191 ? 24.777 -8.088 -7.145 1.00 98.25 191 LYS A O 1
ATOM 1492 N N . LYS A 1 192 ? 24.310 -5.899 -7.201 1.00 98.50 192 LYS A N 1
ATOM 1493 C CA . LYS A 1 192 ? 24.581 -5.668 -5.767 1.00 98.50 192 LYS A CA 1
ATOM 1494 C C . LYS A 1 192 ? 23.534 -6.326 -4.862 1.00 98.50 192 LYS A C 1
ATOM 1496 O O . LYS A 1 192 ? 23.865 -6.765 -3.761 1.00 98.50 192 LYS A O 1
ATOM 1501 N N . LEU A 1 193 ? 22.289 -6.399 -5.331 1.00 98.44 193 LEU A N 1
ATOM 1502 C CA . LEU A 1 193 ? 21.137 -6.878 -4.566 1.00 98.44 193 LEU A CA 1
ATOM 1503 C C . LEU A 1 193 ? 20.881 -8.382 -4.699 1.00 98.44 193 LEU A C 1
ATOM 1505 O O . LEU A 1 193 ? 20.592 -9.044 -3.705 1.00 98.44 193 LEU A O 1
ATOM 1509 N N . ALA A 1 194 ? 20.940 -8.911 -5.922 1.00 98.31 194 ALA A N 1
ATOM 1510 C CA . ALA A 1 194 ? 20.444 -10.240 -6.250 1.00 98.31 194 ALA A CA 1
ATOM 1511 C C . ALA A 1 194 ? 21.210 -11.351 -5.517 1.00 98.31 194 ALA A C 1
ATOM 1513 O O . ALA A 1 194 ? 22.441 -11.450 -5.605 1.00 98.31 194 ALA A O 1
ATOM 1514 N N . LYS A 1 195 ? 20.461 -12.231 -4.841 1.00 97.56 195 LYS A N 1
ATOM 1515 C CA . LYS A 1 195 ? 20.937 -13.572 -4.478 1.00 97.56 195 LYS A CA 1
ATOM 1516 C C . LYS A 1 195 ? 21.161 -14.413 -5.738 1.00 97.56 195 LYS A C 1
ATOM 1518 O O . LYS A 1 195 ? 20.620 -14.119 -6.799 1.00 97.56 195 LYS A O 1
ATOM 1523 N N . GLU A 1 196 ? 21.905 -15.509 -5.594 1.00 93.81 196 GLU A N 1
ATOM 1524 C CA . GLU A 1 196 ? 22.251 -16.423 -6.696 1.00 93.81 196 GLU A CA 1
ATOM 1525 C C . GLU A 1 196 ? 21.031 -16.898 -7.507 1.00 93.81 196 GLU A C 1
ATOM 1527 O O . GLU A 1 196 ? 21.086 -16.933 -8.731 1.00 93.81 196 GLU A O 1
ATOM 1532 N N . ASN A 1 197 ? 19.911 -17.184 -6.833 1.00 93.06 197 ASN A N 1
ATOM 1533 C CA . ASN A 1 197 ? 18.665 -17.649 -7.455 1.00 93.06 197 ASN A CA 1
ATOM 1534 C C . ASN A 1 197 ? 17.540 -16.600 -7.430 1.00 93.06 197 ASN A C 1
ATOM 1536 O O . ASN A 1 197 ? 16.365 -16.971 -7.477 1.00 93.06 197 ASN A O 1
ATOM 1540 N N . ALA A 1 198 ? 17.875 -15.309 -7.315 1.00 97.62 198 ALA A N 1
ATOM 1541 C CA . ALA A 1 198 ? 16.874 -14.246 -7.278 1.00 97.62 198 ALA A CA 1
ATOM 1542 C C . ALA A 1 198 ? 15.950 -14.309 -8.505 1.00 97.62 198 ALA A C 1
ATOM 1544 O O . ALA A 1 198 ? 16.412 -14.480 -9.634 1.00 97.62 198 ALA A O 1
ATOM 1545 N N . LEU A 1 199 ? 14.647 -14.166 -8.271 1.00 98.38 199 LEU A N 1
ATOM 1546 C CA . LEU A 1 199 ? 13.639 -14.104 -9.324 1.00 98.38 199 LEU A CA 1
ATOM 1547 C C . LEU A 1 199 ? 13.537 -12.671 -9.854 1.00 98.38 199 LEU A C 1
ATOM 1549 O O . LEU A 1 199 ? 13.240 -11.754 -9.088 1.00 98.38 199 LEU A O 1
ATOM 1553 N N . LEU A 1 200 ? 13.744 -12.479 -11.156 1.00 98.69 200 LEU A N 1
ATOM 1554 C CA . LEU A 1 200 ? 13.617 -11.175 -11.810 1.00 98.69 200 LEU A CA 1
ATOM 1555 C C . LEU A 1 200 ? 12.335 -11.117 -12.641 1.00 98.69 200 LEU A C 1
ATOM 1557 O O . LEU A 1 200 ? 12.101 -11.969 -13.496 1.00 98.69 200 LEU A O 1
ATOM 1561 N N . LEU A 1 201 ? 11.518 -10.090 -12.423 1.00 98.69 201 LEU A N 1
ATOM 1562 C CA . LEU A 1 201 ? 10.263 -9.871 -13.138 1.00 98.69 201 LEU A CA 1
ATOM 1563 C C . LEU A 1 201 ? 10.370 -8.591 -13.946 1.00 98.69 201 LEU A C 1
ATOM 1565 O O . LEU A 1 201 ? 10.453 -7.508 -13.370 1.00 98.69 201 LEU A O 1
ATOM 1569 N N . VAL A 1 202 ? 10.428 -8.722 -15.270 1.00 98.62 202 VAL A N 1
ATOM 1570 C CA . VAL A 1 202 ? 10.855 -7.623 -16.146 1.00 98.62 202 VAL A CA 1
ATOM 1571 C C . VAL A 1 202 ? 9.999 -7.519 -17.410 1.00 98.62 202 VAL A C 1
ATOM 1573 O O . VAL A 1 202 ? 9.544 -8.549 -17.917 1.00 98.62 202 VAL A O 1
ATOM 1576 N N . PRO A 1 203 ? 9.780 -6.318 -17.971 1.00 98.38 203 PRO A N 1
ATOM 1577 C CA . PRO A 1 203 ? 9.149 -6.164 -19.273 1.00 98.38 203 PRO A CA 1
ATOM 1578 C C . PRO A 1 203 ? 10.046 -6.721 -20.382 1.00 98.38 203 PRO A C 1
ATOM 1580 O O . PRO A 1 203 ? 11.241 -6.967 -20.194 1.00 98.38 203 PRO A O 1
ATOM 1583 N N . ASN A 1 204 ? 9.460 -6.946 -21.556 1.00 97.94 204 ASN A N 1
ATOM 1584 C CA . ASN A 1 204 ? 10.127 -7.641 -22.658 1.00 97.94 204 ASN A CA 1
ATOM 1585 C C . ASN A 1 204 ? 11.430 -6.965 -23.133 1.00 97.94 204 ASN A C 1
ATOM 1587 O O . ASN A 1 204 ? 12.384 -7.650 -23.497 1.00 97.94 204 ASN A O 1
ATOM 1591 N N . ASP A 1 205 ? 11.491 -5.638 -23.124 1.00 97.25 205 ASP A N 1
ATOM 1592 C CA . ASP A 1 205 ? 12.657 -4.858 -23.554 1.00 97.25 205 ASP A CA 1
ATOM 1593 C C . ASP A 1 205 ? 13.831 -4.880 -22.556 1.00 97.25 205 ASP A C 1
ATOM 1595 O O . ASP A 1 205 ? 14.983 -4.697 -22.957 1.00 97.25 205 ASP A O 1
ATOM 1599 N N . CYS A 1 206 ? 13.587 -5.215 -21.288 1.00 97.81 206 CYS A N 1
ATOM 1600 C CA . CYS A 1 206 ? 14.635 -5.435 -20.286 1.00 97.81 206 CYS A CA 1
ATOM 1601 C C . CYS A 1 206 ? 15.298 -6.821 -20.400 1.00 97.81 206 CYS A C 1
ATOM 1603 O O . CYS A 1 206 ? 16.447 -6.993 -19.982 1.00 97.81 206 CYS A O 1
ATOM 1605 N N . VAL A 1 207 ? 14.607 -7.817 -20.978 1.00 98.19 207 VAL A N 1
ATOM 1606 C CA . VAL A 1 207 ? 15.020 -9.238 -20.955 1.00 98.19 207 VAL A CA 1
ATOM 1607 C C . VAL A 1 207 ? 16.433 -9.438 -21.487 1.00 98.19 207 VAL A C 1
ATOM 1609 O O . VAL A 1 207 ? 17.229 -10.136 -20.861 1.00 98.19 207 VAL A O 1
ATOM 1612 N N . LYS A 1 208 ? 16.773 -8.810 -22.620 1.00 98.00 208 LYS A N 1
ATOM 1613 C CA . LYS A 1 208 ? 18.089 -8.992 -23.243 1.00 98.00 208 LYS A CA 1
ATOM 1614 C C . LYS A 1 208 ? 19.219 -8.602 -22.286 1.00 98.00 208 LYS A C 1
ATOM 1616 O O . LYS A 1 208 ? 20.159 -9.369 -22.119 1.00 98.00 208 LYS A O 1
ATOM 1621 N N . GLN A 1 209 ? 19.112 -7.438 -21.647 1.00 98.19 209 GLN A N 1
ATOM 1622 C CA . GLN A 1 209 ? 20.148 -6.925 -20.747 1.00 98.19 209 GLN A CA 1
ATOM 1623 C C . GLN A 1 209 ? 20.295 -7.804 -19.499 1.00 98.19 209 GLN A C 1
ATOM 1625 O O . GLN A 1 209 ? 21.409 -8.050 -19.043 1.00 98.19 209 GLN A O 1
ATOM 1630 N N . VAL A 1 210 ? 19.181 -8.324 -18.979 1.00 97.69 210 VAL A N 1
ATOM 1631 C CA . VAL A 1 210 ? 19.175 -9.233 -17.827 1.00 97.69 210 VAL A CA 1
ATOM 1632 C C . VAL A 1 210 ? 19.816 -10.587 -18.169 1.00 97.69 210 VAL A C 1
ATOM 1634 O O . VAL A 1 210 ? 20.642 -11.084 -17.404 1.00 97.69 210 VAL A O 1
ATOM 1637 N N . VAL A 1 211 ? 19.503 -11.158 -19.335 1.00 97.94 211 VAL A N 1
ATOM 1638 C CA . VAL A 1 211 ? 20.104 -12.420 -19.807 1.00 97.94 211 VAL A CA 1
ATOM 1639 C C . VAL A 1 211 ? 21.591 -12.250 -20.115 1.00 97.94 211 VAL A C 1
ATOM 1641 O O . VAL A 1 211 ? 22.398 -13.073 -19.689 1.00 97.94 211 VAL A O 1
ATOM 1644 N N . ASP A 1 212 ? 21.977 -11.169 -20.801 1.00 98.19 212 ASP A N 1
ATOM 1645 C CA . ASP A 1 212 ? 23.386 -10.852 -21.078 1.00 98.19 212 ASP A CA 1
ATOM 1646 C C . ASP A 1 212 ? 24.195 -10.686 -19.774 1.00 98.19 212 ASP A C 1
ATOM 1648 O O . ASP A 1 212 ? 25.391 -10.977 -19.739 1.00 98.19 212 ASP A O 1
ATOM 1652 N N . ALA A 1 213 ? 23.546 -10.244 -18.690 1.00 97.12 213 ALA A N 1
ATOM 1653 C CA . ALA A 1 213 ? 24.139 -10.129 -17.360 1.00 97.12 213 ALA A CA 1
ATOM 1654 C C . ALA A 1 213 ? 24.230 -11.464 -16.589 1.00 97.12 213 ALA A C 1
ATOM 1656 O O . ALA A 1 213 ? 24.785 -11.483 -15.490 1.00 97.12 213 ALA A O 1
ATOM 1657 N N . GLY A 1 214 ? 23.736 -12.569 -17.158 1.00 97.12 214 GLY A N 1
ATOM 1658 C CA . GLY A 1 214 ? 23.875 -13.925 -16.619 1.00 97.12 214 GLY A CA 1
ATOM 1659 C C . GLY A 1 214 ? 22.713 -14.414 -15.753 1.00 97.12 214 GLY A C 1
ATOM 1660 O O . GLY A 1 214 ? 22.796 -15.513 -15.206 1.00 97.12 214 GLY A O 1
ATOM 1661 N N . TYR A 1 215 ? 21.628 -13.648 -15.631 1.00 97.69 215 TYR A N 1
ATOM 1662 C CA . TYR A 1 215 ? 20.441 -14.096 -14.902 1.00 97.69 215 TYR A CA 1
ATOM 1663 C C . TYR A 1 215 ? 19.611 -15.059 -15.753 1.00 97.69 215 TYR A C 1
ATOM 1665 O O . TYR A 1 215 ? 19.457 -14.880 -16.960 1.00 97.69 215 TYR A O 1
ATOM 1673 N N . THR A 1 216 ? 19.061 -16.089 -15.110 1.00 96.06 216 THR A N 1
ATOM 1674 C CA . THR A 1 216 ? 18.285 -17.146 -15.784 1.00 96.06 216 THR A CA 1
ATOM 1675 C C . THR A 1 216 ? 16.902 -17.365 -15.173 1.00 96.06 216 THR A C 1
ATOM 1677 O O . THR A 1 216 ? 15.996 -17.801 -15.880 1.00 96.06 216 THR A O 1
ATOM 1680 N N . ASN A 1 217 ? 16.704 -17.013 -13.898 1.00 97.50 217 ASN A N 1
ATOM 1681 C CA . ASN A 1 217 ? 15.403 -17.061 -13.231 1.00 97.50 217 ASN A CA 1
ATOM 1682 C C . ASN A 1 217 ? 14.607 -15.774 -13.510 1.00 97.50 217 ASN A C 1
ATOM 1684 O O . ASN A 1 217 ? 14.593 -14.844 -12.702 1.00 97.50 217 ASN A O 1
ATOM 1688 N N . ILE A 1 218 ? 14.014 -15.692 -14.703 1.00 98.12 218 ILE A N 1
ATOM 1689 C CA . ILE A 1 218 ? 13.355 -14.485 -15.216 1.00 98.12 218 ILE A CA 1
ATOM 1690 C C . ILE A 1 218 ? 11.908 -14.791 -15.597 1.00 98.12 218 ILE A C 1
ATOM 1692 O O . ILE A 1 218 ? 11.625 -15.782 -16.269 1.00 98.12 218 ILE A O 1
ATOM 1696 N N . VAL A 1 219 ? 11.000 -13.884 -15.246 1.00 98.56 219 VAL A N 1
ATOM 1697 C CA . VAL A 1 219 ? 9.616 -13.861 -15.720 1.00 98.56 219 VAL A CA 1
ATOM 1698 C C . VAL A 1 219 ? 9.408 -12.596 -16.538 1.00 98.56 219 VAL A C 1
ATOM 1700 O O . VAL A 1 219 ? 9.485 -11.483 -16.018 1.00 98.56 219 VAL A O 1
ATOM 1703 N N . THR A 1 220 ? 9.129 -12.762 -17.830 1.00 98.56 220 THR A N 1
ATOM 1704 C CA . THR A 1 220 ? 8.742 -11.638 -18.684 1.00 98.56 220 THR A CA 1
ATOM 1705 C C . THR A 1 220 ? 7.293 -11.261 -18.413 1.00 98.56 220 THR A C 1
ATOM 1707 O O . THR A 1 220 ? 6.392 -12.098 -18.528 1.00 98.56 220 THR A O 1
ATOM 1710 N N . VAL A 1 221 ? 7.064 -9.999 -18.068 1.00 98.62 221 VAL A N 1
ATOM 1711 C CA . VAL A 1 221 ? 5.734 -9.485 -17.746 1.00 98.62 221 VAL A CA 1
ATOM 1712 C C . VAL A 1 221 ? 5.176 -8.597 -18.855 1.00 98.62 221 VAL A C 1
ATOM 1714 O O . VAL A 1 221 ? 5.898 -8.078 -19.706 1.00 98.62 221 VAL A O 1
ATOM 1717 N N . SER A 1 222 ? 3.855 -8.459 -18.883 1.00 98.38 222 SER A N 1
ATOM 1718 C CA . SER A 1 222 ? 3.131 -7.578 -19.804 1.00 98.38 222 SER A CA 1
ATOM 1719 C C . SER A 1 222 ? 1.953 -6.938 -19.076 1.00 98.38 222 SER A C 1
ATOM 1721 O O . SER A 1 222 ? 1.505 -7.511 -18.082 1.00 98.38 222 SER A O 1
ATOM 1723 N N . PRO A 1 223 ? 1.425 -5.793 -19.535 1.00 98.44 223 PRO A N 1
ATOM 1724 C CA . PRO A 1 223 ? 0.332 -5.108 -18.855 1.00 98.44 223 PRO A CA 1
ATOM 1725 C C . PRO A 1 223 ? -0.929 -5.970 -18.714 1.00 98.44 223 PRO A C 1
ATOM 1727 O O . PRO A 1 223 ? -1.228 -6.802 -19.576 1.00 98.44 223 PRO A O 1
ATOM 1730 N N . SER A 1 224 ? -1.689 -5.736 -17.641 1.00 98.06 224 SER A N 1
ATOM 1731 C CA . SER A 1 224 ? -3.001 -6.356 -17.396 1.00 98.06 224 SER A CA 1
ATOM 1732 C C . SER A 1 224 ? -2.959 -7.888 -17.332 1.00 98.06 224 SER A C 1
ATOM 1734 O O . SER A 1 224 ? -3.821 -8.580 -17.886 1.00 98.06 224 SER A O 1
ATOM 1736 N N . LYS A 1 225 ? -1.939 -8.437 -16.668 1.00 98.38 225 LYS A N 1
ATOM 1737 C CA . LYS A 1 225 ? -1.769 -9.879 -16.456 1.00 98.38 225 LYS A CA 1
ATOM 1738 C C . LYS A 1 225 ? -1.644 -10.201 -14.973 1.00 98.38 225 LYS A C 1
ATOM 1740 O O . LYS A 1 225 ? -1.192 -9.385 -14.178 1.00 98.38 225 LYS A O 1
ATOM 1745 N N . SER A 1 226 ? -2.033 -11.418 -14.615 1.00 97.81 226 SER A N 1
ATOM 1746 C CA . SER A 1 226 ? -1.847 -11.983 -13.279 1.00 97.81 226 SER A CA 1
ATOM 1747 C C . SER A 1 226 ? -0.885 -13.156 -13.362 1.00 97.81 226 SER A C 1
ATOM 1749 O O . SER A 1 226 ? -0.902 -13.912 -14.335 1.00 97.81 226 SER A O 1
ATOM 1751 N N . TYR A 1 227 ? -0.067 -13.305 -12.331 1.00 97.75 227 TYR A N 1
ATOM 1752 C CA . TYR A 1 227 ? 1.010 -14.276 -12.274 1.00 97.75 227 TYR A CA 1
ATOM 1753 C C . TYR A 1 227 ? 1.073 -14.911 -10.886 1.00 97.75 227 TYR A C 1
ATOM 1755 O O . TYR A 1 227 ? 0.769 -14.280 -9.869 1.00 97.75 227 TYR A O 1
ATOM 1763 N N . GLU A 1 228 ? 1.520 -16.161 -10.854 1.00 95.25 228 GLU A N 1
ATOM 1764 C CA . GLU A 1 228 ? 1.859 -16.877 -9.631 1.00 95.25 228 GLU A CA 1
ATOM 1765 C C . GLU A 1 228 ? 3.159 -17.644 -9.870 1.00 95.25 228 GLU A C 1
ATOM 1767 O O . GLU A 1 228 ? 3.217 -18.522 -10.731 1.00 95.25 228 GLU A O 1
ATOM 1772 N N . VAL A 1 229 ? 4.218 -17.267 -9.151 1.00 92.75 229 VAL A N 1
ATOM 1773 C CA . VAL A 1 229 ? 5.569 -17.826 -9.320 1.00 92.75 229 VAL A CA 1
ATOM 1774 C C . VAL A 1 229 ? 6.175 -18.037 -7.940 1.00 92.75 229 VAL A C 1
ATOM 1776 O O . VAL A 1 229 ? 6.206 -17.113 -7.136 1.00 92.75 229 VAL A O 1
ATOM 1779 N N . ASP A 1 230 ? 6.615 -19.255 -7.624 1.00 86.56 230 ASP A N 1
ATOM 1780 C CA . ASP A 1 230 ? 7.200 -19.612 -6.319 1.00 86.56 230 ASP A CA 1
ATOM 1781 C C . ASP A 1 230 ? 6.367 -19.153 -5.103 1.00 86.56 230 ASP A C 1
ATOM 1783 O O . ASP A 1 230 ? 6.901 -18.650 -4.104 1.00 86.56 230 ASP A O 1
ATOM 1787 N N . GLY A 1 231 ? 5.039 -19.288 -5.217 1.00 84.38 231 GLY A N 1
ATOM 1788 C CA . GLY A 1 231 ? 4.058 -18.876 -4.207 1.00 84.38 231 GLY A CA 1
ATOM 1789 C C . GLY A 1 231 ? 3.834 -17.362 -4.099 1.00 84.38 231 GLY A C 1
ATOM 1790 O O . GLY A 1 231 ? 3.017 -16.928 -3.290 1.00 84.38 231 GLY A O 1
ATOM 1791 N N . LEU A 1 232 ? 4.532 -16.550 -4.899 1.00 88.50 232 LEU A N 1
ATOM 1792 C CA . LEU A 1 232 ? 4.318 -15.111 -4.999 1.00 88.50 232 LEU A CA 1
ATOM 1793 C C . LEU A 1 232 ? 3.197 -14.824 -5.998 1.00 88.50 232 LEU A C 1
ATOM 1795 O O . LEU A 1 232 ? 3.327 -15.128 -7.184 1.00 88.50 232 LEU A O 1
ATOM 1799 N N . LYS A 1 233 ? 2.117 -14.205 -5.519 1.00 90.69 233 LYS A N 1
ATOM 1800 C CA . LYS A 1 233 ? 0.991 -13.753 -6.344 1.00 90.69 233 LYS A CA 1
ATOM 1801 C C . LYS A 1 233 ? 1.099 -12.261 -6.605 1.00 90.69 233 LYS A C 1
ATOM 1803 O O . LYS A 1 233 ? 1.152 -11.465 -5.663 1.00 90.69 233 LYS A O 1
ATOM 1808 N N . PHE A 1 234 ? 1.081 -11.888 -7.876 1.00 97.25 234 PHE A N 1
ATOM 1809 C CA . PHE A 1 234 ? 1.108 -10.491 -8.286 1.00 97.25 234 PHE A CA 1
ATOM 1810 C C . PHE A 1 234 ? 0.375 -10.288 -9.613 1.00 97.25 234 PHE A C 1
ATOM 1812 O O . PHE A 1 234 ? 0.112 -11.231 -10.364 1.00 97.25 234 PHE A O 1
ATOM 1819 N N . SER A 1 235 ? 0.047 -9.039 -9.912 1.00 98.38 235 SER A N 1
ATOM 1820 C CA . SER A 1 235 ? -0.493 -8.629 -11.204 1.00 98.38 235 SER A CA 1
ATOM 1821 C C . SER A 1 235 ? 0.178 -7.361 -11.700 1.00 98.38 235 SER A C 1
ATOM 1823 O O . SER A 1 235 ? 0.757 -6.607 -10.923 1.00 98.38 235 SER A O 1
ATOM 1825 N N . THR A 1 236 ? 0.082 -7.124 -12.998 1.00 98.75 236 THR A N 1
ATOM 1826 C CA . THR A 1 236 ? 0.606 -5.936 -13.664 1.00 98.75 236 THR A CA 1
ATOM 1827 C C . THR A 1 236 ? -0.514 -5.008 -14.101 1.00 98.75 236 THR A C 1
ATOM 1829 O O . THR A 1 236 ? -1.567 -5.443 -14.573 1.00 98.75 236 THR A O 1
ATOM 1832 N N . VAL A 1 237 ? -0.255 -3.713 -13.996 1.00 98.62 237 VAL A N 1
ATOM 1833 C CA . VAL A 1 237 ? -1.126 -2.630 -14.466 1.00 98.62 237 VAL A CA 1
ATOM 1834 C C . VAL A 1 237 ? -0.368 -1.881 -15.562 1.00 98.62 237 VAL A C 1
ATOM 1836 O O . VAL A 1 237 ? 0.847 -1.762 -15.436 1.00 98.62 237 VAL A O 1
ATOM 1839 N N . PRO A 1 238 ? -1.001 -1.406 -16.649 1.00 98.62 238 PRO A N 1
ATOM 1840 C CA . PRO A 1 238 ? -0.322 -0.503 -17.577 1.00 98.62 238 PRO A CA 1
ATOM 1841 C C . PRO A 1 238 ? 0.265 0.713 -16.847 1.00 98.62 238 PRO A C 1
ATOM 1843 O O . PRO A 1 238 ? -0.356 1.219 -15.921 1.00 98.62 238 PRO A O 1
ATOM 1846 N N . ALA A 1 239 ? 1.429 1.189 -17.278 1.00 98.38 239 ALA A N 1
ATOM 1847 C CA . ALA A 1 239 ? 2.019 2.444 -16.814 1.00 98.38 239 ALA A CA 1
ATOM 1848 C C . ALA A 1 239 ? 2.417 3.257 -18.048 1.00 98.38 239 ALA A C 1
ATOM 1850 O O . ALA A 1 239 ? 3.149 2.753 -18.902 1.00 98.38 239 ALA A O 1
ATOM 1851 N N . TYR A 1 240 ? 1.855 4.456 -18.221 1.00 98.31 240 TYR A N 1
ATOM 1852 C CA . TYR A 1 240 ? 2.088 5.280 -19.411 1.00 98.31 240 TYR A CA 1
ATOM 1853 C C . TYR A 1 240 ? 1.686 6.747 -19.211 1.00 98.31 240 TYR A C 1
ATOM 1855 O O . TYR A 1 240 ? 0.906 7.083 -18.322 1.00 98.31 240 TYR A O 1
ATOM 1863 N N . ASN A 1 241 ? 2.203 7.620 -20.074 1.00 96.69 241 ASN A N 1
ATOM 1864 C CA . ASN A 1 241 ? 1.798 9.013 -20.178 1.00 96.69 241 ASN A CA 1
ATOM 1865 C C . ASN A 1 241 ? 0.659 9.191 -21.188 1.00 96.69 241 ASN A C 1
ATOM 1867 O O . ASN A 1 241 ? 0.642 8.547 -22.240 1.00 96.69 241 ASN A O 1
ATOM 1871 N N . ILE A 1 242 ? -0.268 10.102 -20.891 1.00 92.75 242 ILE A N 1
ATOM 1872 C CA . ILE A 1 242 ? -1.361 10.462 -21.807 1.00 92.75 242 ILE A CA 1
ATOM 1873 C C . ILE A 1 242 ? -0.908 11.561 -22.771 1.00 92.75 242 ILE A C 1
ATOM 1875 O O . ILE A 1 242 ? -1.060 11.409 -23.981 1.00 92.75 242 ILE A O 1
ATOM 1879 N N . ASP A 1 243 ? -0.306 12.626 -22.237 1.00 85.62 243 ASP A N 1
ATOM 1880 C CA . ASP A 1 243 ? 0.027 13.847 -22.987 1.00 85.62 243 ASP A CA 1
ATOM 1881 C C . ASP A 1 243 ? 1.544 14.131 -23.028 1.00 85.62 243 ASP A C 1
ATOM 1883 O O . ASP A 1 243 ? 1.979 15.253 -23.298 1.00 85.62 243 ASP A O 1
ATOM 1887 N N . LYS A 1 244 ? 2.372 13.111 -22.761 1.00 87.31 244 LYS A N 1
ATOM 1888 C CA . LYS A 1 244 ? 3.845 13.173 -22.799 1.00 87.31 244 LYS A CA 1
ATOM 1889 C C . LYS A 1 244 ? 4.395 11.981 -23.594 1.00 87.31 244 LYS A C 1
ATOM 1891 O O . LYS A 1 244 ? 3.760 10.935 -23.664 1.00 87.31 244 LYS A O 1
ATOM 1896 N N . ASP A 1 245 ? 5.588 12.122 -24.171 1.00 88.81 245 ASP A N 1
ATOM 1897 C CA . ASP A 1 245 ? 6.218 11.076 -25.007 1.00 88.81 245 ASP A CA 1
ATOM 1898 C C . ASP A 1 245 ? 7.360 10.335 -24.279 1.00 88.81 245 ASP A C 1
ATOM 1900 O O . ASP A 1 245 ? 8.158 9.644 -24.905 1.00 88.81 245 ASP A O 1
ATOM 1904 N N . PHE A 1 246 ? 7.465 10.483 -22.951 1.00 91.56 246 PHE A N 1
ATOM 1905 C CA . PHE A 1 246 ? 8.499 9.813 -22.152 1.00 91.56 246 PHE A CA 1
ATOM 1906 C C . PHE A 1 246 ? 8.138 8.355 -21.855 1.00 91.56 246 PHE A C 1
ATOM 1908 O O . PHE A 1 246 ? 9.007 7.492 -21.887 1.00 91.56 246 PHE A O 1
ATOM 1915 N N . HIS A 1 247 ? 6.857 8.070 -21.613 1.00 93.25 247 HIS A N 1
ATOM 1916 C CA . HIS A 1 247 ? 6.356 6.760 -21.210 1.00 93.25 247 HIS A CA 1
ATOM 1917 C C . HIS A 1 247 ? 5.179 6.330 -22.092 1.00 93.25 247 HIS A C 1
ATOM 1919 O O . HIS A 1 247 ? 4.020 6.349 -21.689 1.00 93.25 247 HIS A O 1
ATOM 1925 N N . ARG A 1 248 ? 5.448 5.990 -23.354 1.00 94.12 248 ARG A N 1
ATOM 1926 C CA . ARG A 1 248 ? 4.387 5.707 -24.332 1.00 94.12 248 ARG A CA 1
ATOM 1927 C C . ARG A 1 248 ? 3.619 4.425 -24.005 1.00 94.12 248 ARG A C 1
ATOM 1929 O O . ARG A 1 248 ? 4.196 3.417 -23.603 1.00 94.12 248 ARG A O 1
ATOM 1936 N N . LYS A 1 249 ? 2.309 4.420 -24.279 1.00 95.06 249 LYS A N 1
ATOM 1937 C CA . LYS A 1 249 ? 1.445 3.245 -24.047 1.00 95.06 249 LYS A CA 1
ATOM 1938 C C . LYS A 1 249 ? 1.875 2.007 -24.849 1.00 95.06 249 LYS A C 1
ATOM 1940 O O . LYS A 1 249 ? 1.698 0.887 -24.377 1.00 95.06 249 LYS A O 1
ATOM 1945 N N . ASP A 1 250 ? 2.449 2.186 -26.040 1.00 94.56 250 ASP A N 1
ATOM 1946 C CA . ASP A 1 250 ? 2.924 1.089 -26.896 1.00 94.56 250 ASP A CA 1
ATOM 1947 C C . ASP A 1 250 ? 4.240 0.447 -26.418 1.00 94.56 250 ASP A C 1
ATOM 1949 O O . ASP A 1 250 ? 4.565 -0.654 -26.868 1.00 94.56 250 ASP A O 1
ATOM 1953 N N . SER A 1 251 ? 4.936 1.051 -25.447 1.00 96.12 251 SER A N 1
ATOM 1954 C CA . SER A 1 251 ? 6.094 0.439 -24.778 1.00 96.12 251 SER A CA 1
ATOM 1955 C C . SER A 1 251 ? 5.717 -0.771 -23.911 1.00 96.12 251 SER A C 1
ATOM 1957 O O . SER A 1 251 ? 6.573 -1.596 -23.608 1.00 96.12 251 SER A O 1
ATOM 1959 N N . ASN A 1 252 ? 4.434 -0.932 -23.551 1.00 97.12 252 ASN A N 1
ATOM 1960 C CA . ASN A 1 252 ? 3.929 -2.029 -22.708 1.00 97.12 252 ASN A CA 1
ATOM 1961 C C . ASN A 1 252 ? 4.622 -2.141 -21.334 1.00 97.12 252 ASN A C 1
ATOM 1963 O O . ASN A 1 252 ? 4.782 -3.238 -20.793 1.00 97.12 252 ASN A O 1
ATOM 1967 N N . TRP A 1 253 ? 5.013 -1.004 -20.768 1.00 98.50 253 TRP A N 1
ATOM 1968 C CA . TRP A 1 253 ? 5.564 -0.897 -19.422 1.00 98.50 253 TRP A CA 1
ATOM 1969 C C . TRP A 1 253 ? 4.485 -1.012 -18.344 1.00 98.50 253 TRP A C 1
ATOM 1971 O O . TRP A 1 253 ? 3.287 -0.860 -18.621 1.00 98.50 253 TRP A O 1
ATOM 1981 N N . VAL A 1 254 ? 4.903 -1.366 -17.125 1.00 98.75 254 VAL A N 1
ATOM 1982 C CA . VAL A 1 254 ? 3.978 -1.853 -16.096 1.00 98.75 254 VAL A CA 1
ATOM 1983 C C . VAL A 1 254 ? 4.212 -1.243 -14.718 1.00 98.75 254 VAL A C 1
ATOM 1985 O O . VAL A 1 254 ? 5.343 -1.079 -14.282 1.00 98.75 254 VAL A O 1
ATOM 1988 N N . GLY A 1 255 ? 3.122 -1.013 -13.993 1.00 98.69 255 GLY A N 1
ATOM 1989 C CA . GLY A 1 255 ? 3.103 -1.028 -12.535 1.00 98.69 255 GLY A CA 1
ATOM 1990 C C . GLY A 1 255 ? 2.807 -2.438 -12.007 1.00 98.69 255 GLY A C 1
ATOM 1991 O O . GLY A 1 255 ? 2.346 -3.312 -12.749 1.00 98.69 255 GLY A O 1
ATOM 1992 N N . PHE A 1 256 ? 3.024 -2.668 -10.714 1.00 98.81 256 PHE A N 1
ATOM 1993 C CA . PHE A 1 256 ? 2.817 -3.964 -10.061 1.00 98.81 256 PHE A CA 1
ATOM 1994 C C . PHE A 1 256 ? 1.865 -3.864 -8.879 1.00 98.81 256 PHE A C 1
ATOM 1996 O O . PHE A 1 256 ? 1.988 -2.965 -8.058 1.00 98.81 256 PHE A O 1
ATOM 2003 N N . ILE A 1 257 ? 0.972 -4.841 -8.739 1.00 98.31 257 ILE A N 1
ATOM 2004 C CA . ILE A 1 257 ? 0.225 -5.100 -7.507 1.00 98.31 257 ILE A CA 1
ATOM 2005 C C . ILE A 1 257 ? 0.757 -6.407 -6.930 1.00 98.31 257 ILE A C 1
ATOM 2007 O O . ILE A 1 257 ? 0.604 -7.461 -7.550 1.00 98.31 257 ILE A O 1
ATOM 2011 N N . VAL A 1 258 ? 1.388 -6.351 -5.761 1.00 95.38 258 VAL A N 1
ATOM 2012 C CA . VAL A 1 258 ? 2.043 -7.501 -5.125 1.00 95.38 258 VAL A CA 1
ATOM 2013 C C . VAL A 1 258 ? 1.420 -7.761 -3.762 1.00 95.38 258 VAL A C 1
ATOM 2015 O O . VAL A 1 258 ? 1.280 -6.845 -2.953 1.00 95.38 258 VAL A O 1
ATOM 2018 N N . ASN A 1 259 ? 1.063 -9.019 -3.497 1.00 85.94 259 ASN A N 1
ATOM 2019 C CA . ASN A 1 259 ? 0.559 -9.432 -2.191 1.00 85.94 259 ASN A CA 1
ATOM 2020 C C . ASN A 1 259 ? 1.700 -9.985 -1.335 1.00 85.94 259 ASN A C 1
ATOM 2022 O O . ASN A 1 259 ? 2.288 -11.016 -1.665 1.00 85.94 259 ASN A O 1
ATOM 2026 N N . VAL A 1 260 ? 1.987 -9.320 -0.216 1.00 81.88 260 VAL A N 1
ATOM 2027 C CA . VAL A 1 260 ? 3.018 -9.731 0.746 1.00 81.88 260 VAL A CA 1
ATOM 2028 C C . VAL A 1 260 ? 2.388 -9.808 2.129 1.00 81.88 260 VAL A C 1
ATOM 2030 O O . VAL A 1 260 ? 1.887 -8.814 2.644 1.00 81.88 260 VAL A O 1
ATOM 2033 N N . ASN A 1 261 ? 2.399 -10.996 2.739 1.00 75.38 261 ASN A N 1
ATOM 2034 C CA . ASN A 1 261 ? 1.843 -11.235 4.080 1.00 75.38 261 ASN A CA 1
ATOM 2035 C C . ASN A 1 261 ? 0.390 -10.732 4.254 1.00 75.38 261 ASN A C 1
ATOM 2037 O O . ASN A 1 261 ? 0.036 -10.200 5.305 1.00 75.38 261 ASN A O 1
ATOM 2041 N N . GLY A 1 262 ? -0.436 -10.875 3.211 1.00 74.56 262 GLY A N 1
ATOM 2042 C CA . GLY A 1 262 ? -1.833 -10.423 3.190 1.00 74.56 262 GLY A CA 1
ATOM 2043 C C . GLY A 1 262 ? -2.030 -8.927 2.920 1.00 74.56 262 GLY A C 1
ATOM 2044 O O . GLY A 1 262 ? -3.163 -8.469 2.912 1.00 74.56 262 GLY A O 1
ATOM 2045 N N . ILE A 1 263 ? -0.962 -8.154 2.705 1.00 80.94 263 ILE A N 1
ATOM 2046 C CA . ILE A 1 263 ? -1.051 -6.734 2.346 1.00 80.94 263 ILE A CA 1
ATOM 2047 C C . ILE A 1 263 ? -0.827 -6.595 0.840 1.00 80.94 263 ILE A C 1
ATOM 2049 O O . ILE A 1 263 ? 0.134 -7.148 0.297 1.00 80.94 263 ILE A O 1
ATOM 2053 N N . SER A 1 264 ? -1.707 -5.846 0.174 1.00 86.94 264 SER A N 1
ATOM 2054 C CA . SER A 1 264 ? -1.597 -5.546 -1.255 1.00 86.94 264 SER A CA 1
ATOM 2055 C C . SER A 1 264 ? -0.886 -4.208 -1.466 1.00 86.94 264 SER A C 1
ATOM 2057 O O . SER A 1 264 ? -1.365 -3.155 -1.040 1.00 86.94 264 SER A O 1
ATOM 2059 N N . TYR A 1 265 ? 0.264 -4.252 -2.134 1.00 95.69 265 TYR A N 1
ATOM 2060 C CA . TYR A 1 265 ? 1.087 -3.087 -2.454 1.00 95.69 265 TYR A CA 1
ATOM 2061 C C . TYR A 1 265 ? 1.011 -2.794 -3.948 1.00 95.69 265 TYR A C 1
ATOM 2063 O O . TYR A 1 265 ? 1.332 -3.667 -4.754 1.00 95.69 265 TYR A O 1
ATOM 2071 N N . TYR A 1 266 ? 0.605 -1.579 -4.315 1.00 98.56 266 TYR A N 1
ATOM 2072 C CA . TYR A 1 266 ? 0.644 -1.087 -5.688 1.00 98.56 266 TYR A CA 1
ATOM 2073 C C . TYR A 1 266 ? 1.852 -0.176 -5.906 1.00 98.56 266 TYR A C 1
ATOM 2075 O O . TYR A 1 266 ? 1.987 0.848 -5.244 1.00 98.56 266 TYR A O 1
ATOM 2083 N N . PHE A 1 267 ? 2.691 -0.536 -6.868 1.00 98.56 267 PHE A N 1
ATOM 2084 C CA . PHE A 1 267 ? 3.820 0.242 -7.362 1.00 98.56 267 PHE A CA 1
ATOM 2085 C C . PHE A 1 267 ? 3.476 0.746 -8.753 1.00 98.56 267 PHE A C 1
ATOM 2087 O O . PHE A 1 267 ? 3.334 -0.061 -9.671 1.00 98.56 267 PHE A O 1
ATOM 2094 N N . ALA A 1 268 ? 3.321 2.057 -8.913 1.00 98.44 268 ALA A N 1
ATOM 2095 C CA . ALA A 1 268 ? 2.820 2.610 -10.166 1.00 98.44 268 ALA A CA 1
ATOM 2096 C C . ALA A 1 268 ? 3.834 2.583 -11.321 1.00 98.44 268 ALA A C 1
ATOM 2098 O O . ALA A 1 268 ? 3.419 2.590 -12.478 1.00 98.44 268 ALA A O 1
ATOM 2099 N N . GLY A 1 269 ? 5.136 2.540 -11.017 1.00 97.44 269 GLY A N 1
ATOM 2100 C CA . GLY A 1 269 ? 6.164 2.898 -11.994 1.00 97.44 269 GLY A CA 1
ATOM 2101 C C . GLY A 1 269 ? 6.005 4.358 -12.431 1.00 97.44 269 GLY A C 1
ATOM 2102 O O . GLY A 1 269 ? 5.386 5.160 -11.724 1.00 97.44 269 GLY A O 1
ATOM 2103 N N . ASP A 1 270 ? 6.523 4.686 -13.610 1.00 97.81 270 ASP A N 1
ATOM 2104 C CA . ASP A 1 270 ? 6.339 6.004 -14.211 1.00 97.81 270 ASP A CA 1
ATOM 2105 C C . ASP A 1 270 ? 5.040 6.039 -15.018 1.00 97.81 270 ASP A C 1
ATOM 2107 O O . ASP A 1 270 ? 4.851 5.314 -15.993 1.00 97.81 270 ASP A O 1
ATOM 2111 N N . THR A 1 271 ? 4.092 6.869 -14.590 1.00 98.25 271 THR A N 1
ATOM 2112 C CA . THR A 1 271 ? 2.774 6.955 -15.226 1.00 98.25 271 THR A CA 1
ATOM 2113 C C . THR A 1 271 ? 2.120 8.306 -14.963 1.00 98.25 271 THR A C 1
ATOM 2115 O O . THR A 1 271 ? 2.418 8.962 -13.962 1.00 98.25 271 THR A O 1
ATOM 2118 N N . ASP A 1 272 ? 1.209 8.696 -15.856 1.00 98.12 272 ASP A N 1
ATOM 2119 C CA . ASP A 1 272 ? 0.182 9.704 -15.580 1.00 98.12 272 ASP A CA 1
ATOM 2120 C C . ASP A 1 272 ? -1.049 9.034 -14.923 1.00 98.12 272 ASP A C 1
ATOM 2122 O O . ASP A 1 272 ? -1.068 7.815 -14.700 1.00 98.12 272 ASP A O 1
ATOM 2126 N N . ILE A 1 273 ? -2.100 9.810 -14.641 1.00 97.81 273 ILE A N 1
ATOM 2127 C CA . ILE A 1 273 ? -3.413 9.268 -14.267 1.00 97.81 273 ILE A CA 1
ATOM 2128 C C . ILE A 1 273 ? -3.990 8.525 -15.471 1.00 97.81 273 ILE A C 1
ATOM 2130 O O . ILE A 1 273 ? -4.270 9.134 -16.501 1.00 97.81 273 ILE A O 1
ATOM 2134 N N . ILE A 1 274 ? -4.225 7.220 -15.339 1.00 98.19 274 ILE A N 1
ATOM 2135 C CA . ILE A 1 274 ? -4.775 6.390 -16.419 1.00 98.19 274 ILE A CA 1
ATOM 2136 C C . ILE A 1 274 ? -6.138 5.790 -16.038 1.00 98.19 274 ILE A C 1
ATOM 2138 O O . ILE A 1 274 ? -6.395 5.545 -14.856 1.00 98.19 274 ILE A O 1
ATOM 2142 N N . PRO A 1 275 ? -7.028 5.507 -17.012 1.00 97.94 275 PRO A N 1
ATOM 2143 C CA . PRO A 1 275 ? -8.343 4.923 -16.740 1.00 97.94 275 PRO A CA 1
ATOM 2144 C C . PRO A 1 275 ? -8.301 3.615 -15.940 1.00 97.94 275 PRO A C 1
ATOM 2146 O O . PRO A 1 275 ? -9.185 3.376 -15.116 1.00 97.94 275 PRO A O 1
ATOM 2149 N N . GLU A 1 276 ? -7.271 2.796 -16.163 1.00 98.19 276 GLU A N 1
ATOM 2150 C CA . GLU A 1 276 ? -7.067 1.490 -15.536 1.00 98.19 276 GLU A CA 1
ATOM 2151 C C . GLU A 1 276 ? -6.893 1.583 -14.005 1.00 98.19 276 GLU A C 1
ATOM 2153 O O . GLU A 1 276 ? -7.139 0.604 -13.301 1.00 98.19 276 GLU A O 1
ATOM 2158 N N . MET A 1 277 ? -6.554 2.761 -13.458 1.00 98.38 277 MET A N 1
ATOM 2159 C CA . MET A 1 277 ? -6.422 2.963 -12.007 1.00 98.38 277 MET A CA 1
ATOM 2160 C C . MET A 1 277 ? -7.726 2.719 -11.231 1.00 98.38 277 MET A C 1
ATOM 2162 O O . MET A 1 277 ? -7.674 2.359 -10.057 1.00 98.38 277 MET A O 1
ATOM 2166 N N . LYS A 1 278 ? -8.895 2.841 -11.877 1.00 97.06 278 LYS A N 1
ATOM 2167 C CA . LYS A 1 278 ? -10.215 2.581 -11.258 1.00 97.06 278 LYS A CA 1
ATOM 2168 C C . LYS A 1 278 ? -10.398 1.127 -10.816 1.00 97.06 278 LYS A C 1
ATOM 2170 O O . LYS A 1 278 ? -11.134 0.844 -9.865 1.00 97.06 278 LYS A O 1
ATOM 2175 N N . ASP A 1 279 ? -9.724 0.212 -11.506 1.00 93.94 279 ASP A N 1
ATOM 2176 C CA . ASP A 1 279 ? -9.832 -1.224 -11.267 1.00 93.94 279 ASP A CA 1
ATOM 2177 C C . ASP A 1 279 ? -8.784 -1.727 -10.261 1.00 93.94 279 ASP A C 1
ATOM 2179 O O . ASP A 1 279 ? -8.854 -2.872 -9.810 1.00 93.94 279 ASP A O 1
ATOM 2183 N N . ILE A 1 280 ? -7.841 -0.871 -9.848 1.00 94.69 280 ILE A N 1
ATOM 2184 C CA . ILE A 1 280 ? -6.813 -1.218 -8.866 1.00 94.69 280 ILE A CA 1
ATOM 2185 C C . ILE A 1 280 ? -7.456 -1.431 -7.494 1.00 94.69 280 ILE A C 1
ATOM 2187 O O . ILE A 1 280 ? -8.316 -0.669 -7.041 1.00 94.69 280 ILE A O 1
ATOM 2191 N N . LYS A 1 281 ? -7.009 -2.489 -6.812 1.00 87.38 281 LYS A N 1
ATOM 2192 C CA . LYS A 1 281 ? -7.310 -2.767 -5.407 1.00 87.38 281 LYS A CA 1
ATOM 2193 C C . LYS A 1 281 ? -5.991 -2.981 -4.675 1.00 87.38 281 LYS A C 1
ATOM 2195 O O . LYS A 1 281 ? -5.334 -3.996 -4.879 1.00 87.38 281 LYS A O 1
ATOM 2200 N N . ALA A 1 282 ? -5.614 -2.012 -3.845 1.00 88.25 282 ALA A N 1
ATOM 2201 C CA . ALA A 1 282 ? -4.399 -2.057 -3.040 1.00 88.25 282 ALA A CA 1
ATOM 2202 C C . ALA A 1 282 ? -4.639 -1.460 -1.645 1.00 88.25 282 ALA A C 1
ATOM 2204 O O . ALA A 1 282 ? -5.489 -0.586 -1.476 1.00 88.25 282 ALA A O 1
ATOM 2205 N N . SER A 1 283 ? -3.905 -1.944 -0.645 1.00 83.31 283 SER A N 1
ATOM 2206 C CA . SER A 1 283 ? -3.850 -1.367 0.703 1.00 83.31 283 SER A CA 1
ATOM 2207 C C . SER A 1 283 ? -2.910 -0.168 0.746 1.00 83.31 283 SER A C 1
ATOM 2209 O O . SER A 1 283 ? -3.212 0.825 1.403 1.00 83.31 283 SER A O 1
ATOM 2211 N N . VAL A 1 284 ? -1.777 -0.274 0.049 1.00 92.62 284 VAL A N 1
ATOM 2212 C CA . VAL A 1 284 ? -0.726 0.745 -0.016 1.00 92.62 284 VAL A CA 1
ATOM 2213 C C . VAL A 1 284 ? -0.441 1.066 -1.477 1.00 92.62 284 VAL A C 1
ATOM 2215 O O . VAL A 1 284 ? -0.264 0.142 -2.271 1.00 92.62 284 VAL A O 1
ATOM 2218 N N . ALA A 1 285 ? -0.368 2.346 -1.833 1.00 97.69 285 ALA A N 1
ATOM 2219 C CA . ALA A 1 285 ? 0.014 2.795 -3.170 1.00 97.69 285 ALA A CA 1
ATOM 2220 C C . ALA A 1 285 ? 1.276 3.666 -3.128 1.00 97.69 285 ALA A C 1
ATOM 2222 O O . ALA A 1 285 ? 1.324 4.645 -2.386 1.00 97.69 285 ALA A O 1
ATOM 2223 N N . PHE A 1 286 ? 2.268 3.333 -3.952 1.00 98.56 286 PHE A N 1
ATOM 2224 C CA . PHE A 1 286 ? 3.450 4.151 -4.216 1.00 98.56 286 PHE A CA 1
ATOM 2225 C C . PHE A 1 286 ? 3.242 4.886 -5.538 1.00 98.56 286 PHE A C 1
ATOM 2227 O O . PHE A 1 286 ? 3.172 4.245 -6.592 1.00 98.56 286 PHE A O 1
ATOM 2234 N N . LEU A 1 287 ? 3.096 6.209 -5.475 1.00 98.69 287 LEU A N 1
ATOM 2235 C CA . LEU A 1 287 ? 2.717 7.041 -6.619 1.00 98.69 287 LEU A CA 1
ATOM 2236 C C . LEU A 1 287 ? 3.818 8.059 -6.936 1.00 98.69 287 LEU A C 1
ATOM 2238 O O . LEU A 1 287 ? 4.288 8.731 -6.015 1.00 98.69 287 LEU A O 1
ATOM 2242 N N . PRO A 1 288 ? 4.245 8.190 -8.204 1.00 98.06 288 PRO A N 1
ATOM 2243 C CA . PRO A 1 288 ? 5.240 9.181 -8.577 1.00 98.06 288 PRO A CA 1
ATOM 2244 C C . PRO A 1 288 ? 4.659 10.598 -8.474 1.00 98.06 288 PRO A C 1
ATOM 2246 O O . PRO A 1 288 ? 3.502 10.814 -8.832 1.00 98.06 288 PRO A O 1
ATOM 2249 N N . VAL A 1 289 ? 5.458 11.557 -7.995 1.00 98.19 289 VAL A N 1
ATOM 2250 C CA . VAL A 1 289 ? 5.029 12.961 -7.800 1.00 98.19 289 VAL A CA 1
ATOM 2251 C C . VAL A 1 289 ? 5.944 13.985 -8.485 1.00 98.19 289 VAL A C 1
ATOM 2253 O O . VAL A 1 289 ? 5.868 15.182 -8.208 1.00 98.19 289 VAL A O 1
ATOM 2256 N N . GLY A 1 290 ? 6.833 13.525 -9.369 1.00 94.56 290 GLY A N 1
ATOM 2257 C CA . GLY A 1 290 ? 7.905 14.325 -9.966 1.00 94.56 290 GLY A CA 1
ATOM 2258 C C . GLY A 1 290 ? 7.464 15.337 -11.034 1.00 94.56 290 GLY A C 1
ATOM 2259 O O . GLY A 1 290 ? 8.240 16.228 -11.392 1.00 94.56 290 GLY A O 1
ATOM 2260 N N . GLY A 1 291 ? 6.246 15.216 -11.570 1.00 93.69 291 GLY A N 1
ATOM 2261 C CA . GLY A 1 291 ? 5.578 16.181 -12.458 1.00 93.69 291 GLY A CA 1
ATOM 2262 C C . GLY A 1 291 ? 6.101 16.287 -13.895 1.00 93.69 291 GLY A C 1
ATOM 2263 O O . GLY A 1 291 ? 5.316 16.463 -14.825 1.00 93.69 291 GLY A O 1
ATOM 2264 N N . THR A 1 292 ? 7.415 16.186 -14.109 1.00 93.00 292 THR A N 1
ATOM 2265 C CA . THR A 1 292 ? 8.012 16.354 -15.448 1.00 93.00 292 THR A CA 1
ATOM 2266 C C . THR A 1 292 ? 7.774 15.130 -16.330 1.00 93.00 292 THR A C 1
ATOM 2268 O O . THR A 1 292 ? 7.253 15.256 -17.437 1.00 93.00 292 THR A O 1
ATOM 2271 N N . TYR A 1 293 ? 8.147 13.947 -15.836 1.00 94.25 293 TYR A N 1
ATOM 2272 C CA . TYR A 1 293 ? 8.036 12.674 -16.563 1.00 94.25 293 TYR A CA 1
ATOM 2273 C C . TYR A 1 293 ? 6.804 11.860 -16.142 1.00 94.25 293 TYR A C 1
ATOM 2275 O O . TYR A 1 293 ? 6.314 11.019 -16.891 1.00 94.25 293 TYR A O 1
ATOM 2283 N N . THR A 1 294 ? 6.279 12.159 -14.959 1.00 95.75 294 THR A N 1
ATOM 2284 C CA . THR A 1 294 ? 5.203 11.444 -14.267 1.00 95.75 294 THR A CA 1
ATOM 2285 C C . THR A 1 294 ? 4.136 12.431 -13.794 1.00 95.75 294 THR A C 1
ATOM 2287 O O . THR A 1 294 ? 4.213 13.620 -14.126 1.00 95.75 294 THR A O 1
ATOM 2290 N N . MET A 1 295 ? 3.137 11.965 -13.042 1.00 97.56 295 MET A N 1
ATOM 2291 C CA . MET A 1 295 ? 2.179 12.837 -12.354 1.00 97.56 295 MET A CA 1
ATOM 2292 C C . MET A 1 295 ? 2.882 13.903 -11.502 1.00 97.56 295 MET A C 1
ATOM 2294 O O . MET A 1 295 ? 3.916 13.648 -10.878 1.00 97.56 295 MET A O 1
ATOM 2298 N N . ASN A 1 296 ? 2.307 15.102 -11.449 1.00 96.94 296 ASN A N 1
ATOM 2299 C CA . ASN A 1 296 ? 2.630 16.071 -10.402 1.00 96.94 296 ASN A CA 1
ATOM 2300 C C . ASN A 1 296 ? 1.931 15.699 -9.077 1.00 96.94 296 ASN A C 1
ATOM 2302 O O . ASN A 1 296 ? 1.129 14.768 -9.020 1.00 96.94 296 ASN A O 1
ATOM 2306 N N . SER A 1 297 ? 2.228 16.426 -8.000 1.00 97.81 297 SER A N 1
ATOM 2307 C CA . SER A 1 297 ? 1.686 16.151 -6.661 1.00 97.81 297 SER A CA 1
ATOM 2308 C C . SER A 1 297 ? 0.152 16.155 -6.586 1.00 97.81 297 SER A C 1
ATOM 2310 O O . SER A 1 297 ? -0.423 15.283 -5.935 1.00 97.81 297 SER A O 1
ATOM 2312 N N . SER A 1 298 ? -0.515 17.077 -7.285 1.00 98.12 298 SER A N 1
ATOM 2313 C CA . SER A 1 298 ? -1.981 17.175 -7.314 1.00 98.12 298 SER A CA 1
ATOM 2314 C C . SER A 1 298 ? -2.609 16.048 -8.139 1.00 98.12 298 SER A C 1
ATOM 2316 O O . SER A 1 298 ? -3.566 15.416 -7.695 1.00 98.12 298 SER A O 1
ATOM 2318 N N . GLU A 1 299 ? -2.025 15.732 -9.296 1.00 98.25 299 GLU A N 1
ATOM 2319 C CA . GLU A 1 299 ? -2.448 14.604 -10.136 1.00 98.25 299 GLU A CA 1
ATOM 2320 C C . GLU A 1 299 ? -2.286 13.264 -9.403 1.00 98.25 299 GLU A C 1
ATOM 2322 O O . GLU A 1 299 ? -3.166 12.407 -9.445 1.00 98.25 299 GLU A O 1
ATOM 2327 N N . ALA A 1 300 ? -1.185 13.088 -8.671 1.00 98.62 300 ALA A N 1
ATOM 2328 C CA . ALA A 1 300 ? -0.960 11.893 -7.871 1.00 98.62 300 ALA A CA 1
ATOM 2329 C C . ALA A 1 300 ? -1.984 11.768 -6.729 1.00 98.62 300 ALA A C 1
ATOM 2331 O O . ALA A 1 300 ? -2.442 10.661 -6.439 1.00 98.62 300 ALA A O 1
ATOM 2332 N N . ALA A 1 301 ? -2.383 12.877 -6.095 1.00 98.50 301 ALA A N 1
ATOM 2333 C CA . ALA A 1 301 ? -3.433 12.869 -5.076 1.00 98.50 301 ALA A CA 1
ATOM 2334 C C . ALA A 1 301 ? -4.806 12.502 -5.675 1.00 98.50 301 ALA A C 1
ATOM 2336 O O . ALA A 1 301 ? -5.553 11.723 -5.077 1.00 98.50 301 ALA A O 1
ATOM 2337 N N . GLU A 1 302 ? -5.112 12.969 -6.891 1.00 98.50 302 GLU A N 1
ATOM 2338 C CA . GLU A 1 302 ? -6.299 12.538 -7.640 1.00 98.50 302 GLU A CA 1
ATOM 2339 C C . GLU A 1 302 ? -6.248 11.035 -7.960 1.00 98.50 302 GLU A C 1
ATOM 2341 O O . GLU A 1 302 ? -7.217 10.315 -7.700 1.00 98.50 302 GLU A O 1
ATOM 2346 N N . ALA A 1 303 ? -5.107 10.527 -8.440 1.00 98.62 303 ALA A N 1
ATOM 2347 C CA . ALA A 1 303 ? -4.904 9.096 -8.662 1.00 98.62 303 ALA A CA 1
ATOM 2348 C C . ALA A 1 303 ? -5.111 8.278 -7.379 1.00 98.62 303 ALA A C 1
ATOM 2350 O O . ALA A 1 303 ? -5.783 7.244 -7.406 1.00 98.62 303 ALA A O 1
ATOM 2351 N N . ALA A 1 304 ? -4.596 8.752 -6.240 1.00 97.56 304 ALA A N 1
ATOM 2352 C CA . ALA A 1 304 ? -4.832 8.124 -4.945 1.00 97.56 304 ALA A CA 1
ATOM 2353 C C . ALA A 1 304 ? -6.328 8.094 -4.598 1.00 97.56 304 ALA A C 1
ATOM 2355 O O . ALA A 1 304 ? -6.817 7.062 -4.148 1.00 97.56 304 ALA A O 1
ATOM 2356 N N . GLY A 1 305 ? -7.074 9.169 -4.871 1.00 92.88 305 GLY A N 1
ATOM 2357 C CA . GLY A 1 305 ? -8.529 9.212 -4.697 1.00 92.88 305 GLY A CA 1
ATOM 2358 C C . GLY A 1 305 ? -9.291 8.226 -5.593 1.00 92.88 305 GLY A C 1
ATOM 2359 O O . GLY A 1 305 ? -10.281 7.639 -5.158 1.00 92.88 305 GLY A O 1
ATOM 2360 N N . ILE A 1 306 ? -8.816 7.992 -6.822 1.00 96.62 306 ILE A N 1
ATOM 2361 C CA . ILE A 1 306 ? -9.385 6.995 -7.745 1.00 96.62 306 ILE A CA 1
ATOM 2362 C C . ILE A 1 306 ? -9.145 5.566 -7.234 1.00 96.62 306 ILE A C 1
ATOM 2364 O O . ILE A 1 306 ? -10.051 4.732 -7.279 1.00 96.62 306 ILE A O 1
ATOM 2368 N N . ILE A 1 307 ? -7.929 5.283 -6.757 1.00 94.56 307 ILE A N 1
ATOM 2369 C CA . ILE A 1 307 ? -7.518 3.955 -6.271 1.00 94.56 307 ILE A CA 1
ATOM 2370 C C . ILE A 1 307 ? -8.126 3.657 -4.891 1.00 94.56 307 ILE A C 1
ATOM 2372 O O . ILE A 1 307 ? -8.481 2.513 -4.596 1.00 94.56 307 ILE A O 1
ATOM 2376 N N . ASN A 1 308 ? -8.252 4.692 -4.059 1.00 87.62 308 ASN A N 1
ATOM 2377 C CA . ASN A 1 308 ? -8.700 4.656 -2.671 1.00 87.62 308 ASN A CA 1
ATOM 2378 C C . ASN A 1 308 ? -7.933 3.631 -1.792 1.00 87.62 308 ASN A C 1
ATOM 2380 O O . ASN A 1 308 ? -8.548 2.706 -1.242 1.00 87.62 308 ASN A O 1
ATOM 2384 N N . PRO A 1 309 ? -6.586 3.727 -1.694 1.00 85.88 309 PRO A N 1
ATOM 2385 C CA . PRO A 1 309 ? -5.795 2.895 -0.790 1.00 85.88 309 PRO A CA 1
ATOM 2386 C C . PRO A 1 309 ? -5.945 3.371 0.664 1.00 85.88 309 PRO A C 1
ATOM 2388 O O . PRO A 1 309 ? -6.366 4.495 0.916 1.00 85.88 309 PRO A O 1
ATOM 2391 N N . LEU A 1 310 ? -5.533 2.550 1.636 1.00 80.31 310 LEU A N 1
ATOM 2392 C CA . LEU A 1 310 ? -5.439 3.013 3.028 1.00 80.31 310 LEU A CA 1
ATOM 2393 C C . LEU A 1 310 ? -4.255 3.958 3.230 1.00 80.31 310 LEU A C 1
ATOM 2395 O O . LEU A 1 310 ? -4.352 4.921 3.984 1.00 80.31 310 LEU A O 1
ATOM 2399 N N . VAL A 1 311 ? -3.129 3.649 2.583 1.00 87.06 311 VAL A N 1
ATOM 2400 C CA . VAL A 1 311 ? -1.893 4.427 2.673 1.00 87.06 311 VAL A CA 1
ATOM 2401 C C . VAL A 1 311 ? -1.420 4.792 1.279 1.00 87.06 311 VAL A C 1
ATOM 2403 O O . VAL A 1 311 ? -1.373 3.941 0.389 1.00 87.06 311 VAL A O 1
ATOM 2406 N N . ALA A 1 312 ? -1.018 6.044 1.101 1.00 95.25 312 ALA A N 1
ATOM 2407 C CA . ALA A 1 312 ? -0.375 6.497 -0.118 1.00 95.25 312 ALA A CA 1
ATOM 2408 C C . ALA A 1 312 ? 0.997 7.107 0.199 1.00 95.25 312 ALA A C 1
ATOM 2410 O O . ALA A 1 312 ? 1.147 7.906 1.125 1.00 95.25 312 ALA A O 1
ATOM 2411 N N . VAL A 1 313 ? 2.006 6.695 -0.562 1.00 97.56 313 VAL A N 1
ATOM 2412 C CA . VAL A 1 313 ? 3.407 7.078 -0.381 1.00 97.56 313 VAL A CA 1
ATOM 2413 C C . VAL A 1 313 ? 3.898 7.732 -1.674 1.00 97.56 313 VAL A C 1
ATOM 2415 O O . VAL A 1 313 ? 3.833 7.091 -2.726 1.00 97.56 313 VAL A O 1
ATOM 2418 N N . PRO A 1 314 ? 4.388 8.981 -1.638 1.00 97.94 314 PRO A N 1
ATOM 2419 C CA . PRO A 1 314 ? 4.993 9.591 -2.811 1.00 97.94 314 PRO A CA 1
ATOM 2420 C C . PRO A 1 314 ? 6.352 8.947 -3.114 1.00 97.94 314 PRO A C 1
ATOM 2422 O O . PRO A 1 314 ? 7.122 8.644 -2.202 1.00 97.94 314 PRO A O 1
ATOM 2425 N N . VAL A 1 315 ? 6.655 8.770 -4.399 1.00 97.50 315 VAL A N 1
ATOM 2426 C CA . VAL A 1 315 ? 7.957 8.330 -4.936 1.00 97.50 315 VAL A CA 1
ATOM 2427 C C . VAL A 1 315 ? 8.351 9.197 -6.142 1.00 97.50 315 VAL A C 1
ATOM 2429 O O . VAL A 1 315 ? 7.623 10.127 -6.491 1.00 97.50 315 VAL A O 1
ATOM 2432 N N . HIS A 1 316 ? 9.502 8.932 -6.768 1.00 95.88 316 HIS A N 1
ATOM 2433 C CA . HIS A 1 316 ? 9.995 9.671 -7.944 1.00 95.88 316 HIS A CA 1
ATOM 2434 C C . HIS A 1 316 ? 10.118 11.185 -7.698 1.00 95.88 316 HIS A C 1
ATOM 2436 O O . HIS A 1 316 ? 9.568 12.014 -8.424 1.00 95.88 316 HIS A O 1
ATOM 2442 N N . TYR A 1 317 ? 10.797 11.555 -6.608 1.00 93.62 317 TYR A N 1
ATOM 2443 C CA . TYR A 1 317 ? 11.083 12.948 -6.262 1.00 93.62 317 TYR A CA 1
ATOM 2444 C C . TYR A 1 317 ? 12.525 13.111 -5.747 1.00 93.62 317 TYR A C 1
ATOM 2446 O O . TYR A 1 317 ? 13.131 12.168 -5.244 1.00 93.62 317 TYR A O 1
ATOM 2454 N N . GLN A 1 318 ? 13.073 14.327 -5.848 1.00 88.88 318 GLN A N 1
ATOM 2455 C CA . GLN A 1 318 ? 14.426 14.764 -5.447 1.00 88.88 318 GLN A CA 1
ATOM 2456 C C . GLN A 1 318 ? 15.618 14.274 -6.268 1.00 88.88 318 GLN A C 1
ATOM 2458 O O . GLN A 1 318 ? 16.545 15.057 -6.471 1.00 88.88 318 GLN A O 1
ATOM 2463 N N . ASP A 1 319 ? 15.671 12.994 -6.626 1.00 86.25 319 ASP A N 1
ATOM 2464 C CA . ASP A 1 319 ? 16.896 12.396 -7.171 1.00 86.25 319 ASP A CA 1
ATOM 2465 C C . ASP A 1 319 ? 17.093 12.724 -8.651 1.00 86.25 319 ASP A C 1
ATOM 2467 O O . ASP A 1 319 ? 18.177 13.137 -9.067 1.00 86.25 319 ASP A O 1
ATOM 2471 N N . VAL A 1 320 ? 16.035 12.537 -9.440 1.00 85.25 320 VAL A N 1
ATOM 2472 C CA . VAL A 1 320 ? 16.032 12.785 -10.888 1.00 85.25 320 VAL A CA 1
ATOM 2473 C C . VAL A 1 320 ? 15.289 14.079 -11.201 1.00 85.25 320 VAL A C 1
ATOM 2475 O O . VAL A 1 320 ? 15.781 14.928 -11.945 1.00 85.25 320 VAL A O 1
ATOM 2478 N N . VAL A 1 321 ? 14.096 14.229 -10.625 1.00 90.25 321 VAL A N 1
ATOM 2479 C CA . VAL A 1 321 ? 13.206 15.374 -10.809 1.00 90.25 321 VAL A CA 1
ATOM 2480 C C . VAL A 1 321 ? 12.300 15.539 -9.588 1.00 90.25 321 VAL A C 1
ATOM 2482 O O . VAL A 1 321 ? 12.319 14.708 -8.684 1.00 90.25 321 VAL A O 1
ATOM 2485 N N . GLY A 1 322 ? 11.528 16.625 -9.535 1.00 92.38 322 GLY A N 1
ATOM 2486 C CA . GLY A 1 322 ? 10.662 16.935 -8.402 1.00 92.38 322 GLY A CA 1
ATOM 2487 C C . GLY A 1 322 ? 11.439 17.320 -7.143 1.00 92.38 322 GLY A C 1
ATOM 2488 O O . GLY A 1 322 ? 12.670 17.305 -7.081 1.00 92.38 322 GLY A O 1
ATOM 2489 N N . THR A 1 323 ? 10.701 17.689 -6.110 1.00 94.62 323 THR A N 1
ATOM 2490 C CA . THR A 1 323 ? 11.233 18.233 -4.864 1.00 94.62 323 THR A CA 1
ATOM 2491 C C . THR A 1 323 ? 10.606 17.548 -3.655 1.00 94.62 323 THR A C 1
ATOM 2493 O O . THR A 1 323 ? 9.574 16.887 -3.741 1.00 94.62 323 THR A O 1
ATOM 2496 N N . LYS A 1 324 ? 11.209 17.737 -2.473 1.00 94.00 324 LYS A N 1
ATOM 2497 C CA . LYS A 1 324 ? 10.570 17.330 -1.208 1.00 94.00 324 LYS A CA 1
ATOM 2498 C C . LYS A 1 324 ? 9.223 18.017 -0.988 1.00 94.00 324 LYS A C 1
ATOM 2500 O O . LYS A 1 324 ? 8.361 17.447 -0.328 1.00 94.00 324 LYS A O 1
ATOM 2505 N N . GLU A 1 325 ? 9.069 19.234 -1.502 1.00 96.25 325 GLU A N 1
ATOM 2506 C CA . GLU A 1 325 ? 7.832 19.998 -1.385 1.00 96.25 325 GLU A CA 1
ATOM 2507 C C . GLU A 1 325 ? 6.710 19.345 -2.197 1.00 96.25 325 GLU A C 1
ATOM 2509 O O . GLU A 1 325 ? 5.586 19.273 -1.715 1.00 96.25 325 GLU A O 1
ATOM 2514 N N . ASP A 1 326 ? 7.015 18.753 -3.355 1.00 96.94 326 ASP A N 1
ATOM 2515 C CA . ASP A 1 326 ? 6.027 18.007 -4.145 1.00 96.94 326 ASP A CA 1
ATOM 2516 C C . ASP A 1 326 ? 5.471 16.808 -3.369 1.00 96.94 326 ASP A C 1
ATOM 2518 O O . ASP A 1 326 ? 4.257 16.623 -3.297 1.00 96.94 326 ASP A O 1
ATOM 2522 N N . ALA A 1 327 ? 6.336 16.046 -2.694 1.00 95.69 327 ALA A N 1
ATOM 2523 C CA . ALA A 1 327 ? 5.913 14.946 -1.828 1.00 95.69 327 ALA A CA 1
ATOM 2524 C C . ALA A 1 327 ? 5.063 15.423 -0.634 1.00 95.69 327 ALA A C 1
ATOM 2526 O O . ALA A 1 327 ? 4.088 14.771 -0.257 1.00 95.69 327 ALA A O 1
ATOM 2527 N N . GLN A 1 328 ? 5.399 16.573 -0.042 1.00 95.94 328 GLN A N 1
ATOM 2528 C CA . GLN A 1 328 ? 4.618 17.172 1.047 1.00 95.94 328 GLN A CA 1
ATOM 2529 C C . GLN A 1 328 ? 3.250 17.670 0.572 1.00 95.94 328 GLN A C 1
ATOM 2531 O O . GLN A 1 328 ? 2.252 17.449 1.257 1.00 95.94 328 GLN A O 1
ATOM 2536 N N . ASN A 1 329 ? 3.202 18.312 -0.596 1.00 97.31 329 ASN A N 1
ATOM 2537 C CA . ASN A 1 329 ? 1.967 18.780 -1.217 1.00 97.31 329 ASN A CA 1
ATOM 2538 C C . ASN A 1 329 ? 1.060 17.605 -1.570 1.00 97.31 329 ASN A C 1
ATOM 2540 O O . ASN A 1 329 ? -0.115 17.641 -1.233 1.00 97.31 329 ASN A O 1
ATOM 2544 N N . PHE A 1 330 ? 1.619 16.522 -2.118 1.00 98.19 330 PHE A N 1
ATOM 2545 C CA . PHE A 1 330 ? 0.877 15.286 -2.354 1.00 98.19 330 PHE A CA 1
ATOM 2546 C C . PHE A 1 330 ? 0.181 14.798 -1.080 1.00 98.19 330 PHE A C 1
ATOM 2548 O O . PHE A 1 330 ? -1.030 14.626 -1.086 1.00 98.19 330 PHE A O 1
ATOM 2555 N N . VAL A 1 331 ? 0.914 14.643 0.031 1.00 92.69 331 VAL A N 1
ATOM 2556 C CA . VAL A 1 331 ? 0.334 14.185 1.309 1.00 92.69 331 VAL A CA 1
ATOM 2557 C C . VAL A 1 331 ? -0.751 15.134 1.821 1.00 92.69 331 VAL A C 1
ATOM 2559 O O . VAL A 1 331 ? -1.748 14.680 2.374 1.00 92.69 331 VAL A O 1
ATOM 2562 N N . LYS A 1 332 ? -0.561 16.443 1.646 1.00 92.69 332 LYS A N 1
ATOM 2563 C CA . LYS A 1 332 ? -1.520 17.470 2.062 1.00 92.69 332 LYS A CA 1
ATOM 2564 C C . LYS A 1 332 ? -2.808 17.451 1.230 1.00 92.69 332 LYS A C 1
ATOM 2566 O O . LYS A 1 332 ? -3.864 17.757 1.774 1.00 92.69 332 LYS A O 1
ATOM 2571 N N . ASP A 1 333 ? -2.710 17.125 -0.054 1.00 95.00 333 ASP A N 1
ATOM 2572 C CA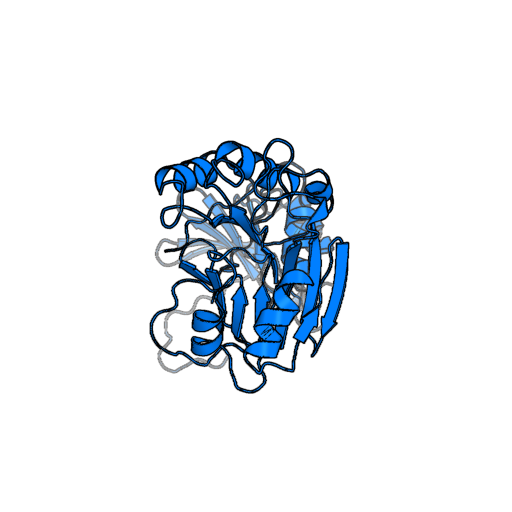 . ASP A 1 333 ? -3.824 17.172 -1.004 1.00 95.00 333 ASP A CA 1
ATOM 2573 C C . ASP A 1 333 ? -4.628 15.854 -1.049 1.00 95.00 333 ASP A C 1
ATOM 2575 O O . ASP A 1 333 ? -5.637 15.765 -1.753 1.00 95.00 333 ASP A O 1
ATOM 2579 N N . LEU A 1 334 ? -4.212 14.829 -0.291 1.00 85.88 334 LEU A N 1
ATOM 2580 C CA . LEU A 1 334 ? -4.957 13.578 -0.143 1.00 85.88 334 LEU A CA 1
ATOM 2581 C C . LEU A 1 334 ? -6.317 13.794 0.535 1.00 85.88 334 LEU A C 1
ATOM 2583 O O . LEU A 1 334 ? -6.498 14.662 1.385 1.00 85.88 334 LEU A O 1
ATOM 2587 N N . ASN A 1 335 ? -7.274 12.935 0.185 1.00 79.75 335 ASN A N 1
ATOM 2588 C CA . ASN A 1 335 ? -8.545 12.835 0.896 1.00 79.75 335 ASN A CA 1
ATOM 2589 C C . ASN A 1 335 ? -8.311 12.396 2.356 1.00 79.75 335 ASN A C 1
ATOM 2591 O O . ASN A 1 335 ? -7.489 11.516 2.593 1.00 79.75 335 ASN A O 1
ATOM 2595 N N . ASP A 1 336 ? -9.097 12.920 3.303 1.00 68.62 336 ASP A N 1
ATOM 2596 C CA . ASP A 1 336 ? -9.032 12.600 4.744 1.00 68.62 336 ASP A CA 1
ATOM 2597 C C . ASP A 1 336 ? -9.139 11.094 5.075 1.00 68.62 336 ASP A C 1
ATOM 2599 O O . ASP A 1 336 ? -8.775 10.648 6.165 1.00 68.62 336 ASP A O 1
ATOM 2603 N N . THR A 1 337 ? -9.655 10.293 4.141 1.00 71.12 337 THR A N 1
ATOM 2604 C CA . THR A 1 337 ? -9.760 8.830 4.258 1.00 71.12 337 THR A CA 1
ATOM 2605 C C . THR A 1 337 ? -8.479 8.075 3.883 1.00 71.12 337 THR A C 1
ATOM 2607 O O . THR A 1 337 ? -8.388 6.879 4.160 1.00 71.12 337 THR A O 1
ATOM 2610 N N . ILE A 1 338 ? -7.485 8.749 3.295 1.00 75.94 338 ILE A N 1
ATOM 2611 C CA . ILE A 1 338 ? -6.218 8.165 2.840 1.00 75.94 338 ILE A CA 1
ATOM 2612 C C . ILE A 1 338 ? -5.080 8.694 3.712 1.00 75.94 338 ILE A C 1
ATOM 2614 O O . ILE A 1 338 ? -4.829 9.895 3.792 1.00 75.94 338 ILE A O 1
ATOM 2618 N N . MET A 1 339 ? -4.324 7.791 4.331 1.00 79.69 339 MET A N 1
ATOM 2619 C CA . MET A 1 339 ? -3.158 8.164 5.124 1.00 79.69 339 MET A CA 1
ATOM 2620 C C . MET A 1 339 ? -1.944 8.412 4.220 1.00 79.69 339 MET A C 1
ATOM 2622 O O . MET A 1 339 ? -1.347 7.479 3.682 1.00 79.69 339 MET A O 1
ATOM 2626 N N . GLY A 1 340 ? -1.538 9.672 4.076 1.00 86.88 340 GLY A N 1
ATOM 2627 C CA . GLY A 1 340 ? -0.289 10.022 3.399 1.00 86.88 340 GLY A CA 1
ATOM 2628 C C . GLY A 1 340 ? 0.936 9.789 4.282 1.00 86.88 340 GLY A C 1
ATOM 2629 O O . GLY A 1 340 ? 0.987 10.278 5.412 1.00 86.88 340 GLY A O 1
ATOM 2630 N N . VAL A 1 341 ? 1.944 9.076 3.772 1.00 91.12 341 VAL A N 1
ATOM 2631 C CA . VAL A 1 341 ? 3.191 8.811 4.508 1.00 91.12 341 VAL A CA 1
ATOM 2632 C C . VAL A 1 341 ? 4.410 9.197 3.683 1.00 91.12 341 VAL A C 1
ATOM 2634 O O . VAL A 1 341 ? 4.596 8.722 2.569 1.00 91.12 341 VAL A O 1
ATOM 2637 N N . LEU A 1 342 ? 5.287 10.009 4.276 1.00 90.44 342 LEU A N 1
ATOM 2638 C CA . LEU A 1 342 ? 6.629 10.262 3.758 1.00 90.44 342 LEU A CA 1
ATOM 2639 C C . LEU A 1 342 ? 7.597 9.250 4.377 1.00 90.44 342 LEU A C 1
ATOM 2641 O O . LEU A 1 342 ? 7.922 9.351 5.564 1.00 90.44 342 LEU A O 1
ATOM 2645 N N . LEU A 1 343 ? 8.045 8.278 3.581 1.00 86.50 343 LEU A N 1
ATOM 2646 C CA . LEU A 1 343 ? 9.126 7.382 3.987 1.00 86.50 343 LEU A CA 1
ATOM 2647 C C . LEU A 1 343 ? 10.440 8.174 4.082 1.00 86.50 343 LEU A C 1
ATOM 2649 O O . LEU A 1 343 ? 10.670 9.109 3.313 1.00 86.50 343 LEU A O 1
ATOM 2653 N N . LYS A 1 344 ? 11.254 7.846 5.088 1.00 61.78 344 LYS A N 1
ATOM 2654 C CA . LYS A 1 344 ? 12.518 8.529 5.390 1.00 61.78 344 LYS A CA 1
ATOM 2655 C C . LYS A 1 344 ? 13.720 7.755 4.900 1.00 61.78 344 LYS A C 1
ATOM 2657 O O . LYS A 1 344 ? 13.665 6.510 5.010 1.00 61.78 344 LYS A O 1
#

Radius of gyration: 23.76 Å; chains: 1; bounding box: 55×43×73 Å

pLDDT: mean 91.26, std 9.14, range [46.59, 98.81]

Sequence (344 aa):
MILGEGITNIKAVVPDKNYNVGGIRFKTVPMYNKDSSWHPRSSNWVGYIVTANNADYYFAGDTDVYPEMKYIRADVAFLPVGGTYTMDWQEAVEAAKLINPEIAVPIHFIDVAGNSDDALNFVRGLDNGIQGVVLKDLLNGVSLLKNSTIRIQGNKTIYFDPMGIEGEPKDADVIFISHSHGDHFSIDDIKKLAKENALLLVPNDCVKQVVDAGYTNIVTVSPSKSYEVDGLKFSTVPAYNIDKDFHRKDSNWVGFIVNVNGISYYFAGDTDIIPEMKDIKASVAFLPVGGTYTMNSSEAAEAAGIINPLVAVPVHYQDVVGTKEDAQNFVKDLNDTIMGVLLK

Foldseek 3Di:
DDDDPPPDDDDDDAAQDWDADPNKTKHWHQAAEPPDPLGHSVVRDTWMFTQDPNWTETERPQHFQDQCLLVAEGQEYEAEQFVPRHNNLVRRLVSCVSHVHQEYEYDNCDDPGHAPVRLVSNQVSHDPNYFYDYPDPLCVQWFDDAFQWIWRDDPAIEIFQFDDDPAQPQRHQEYEAQADDRSRDDLVRCRSHHHPQRAYEEAPVCVVVCVVSPHDNYDHDFAPDWDADPNWTKHWHQAAEDPDDLGHSVRRGTWMFTADRRFTETRRPAHFQDPRLLVAAGQEYEAEQQVPRHNHLLRRLVSCVSNVHQEYEYGRDDPPGHHPVRLVSNQVNHDPSHHYDYGD

Secondary structure (DSSP, 8-state):
--PPTT--------TT-EEEETTEEEEEEE---SS-SSS-GGG--EEEEEEETTEEEEE--S----GGGGG---SEEEEE--SSSS--HHHHHHHHHHH--SEEEEES-STTS--HHHHHHHHHH--TTPEE---S-TTTTEEEEETTEEEEESSSEEEES--S--S----EEEEE---SSTTT--HHHHHHHEEEEEEEEEETTTHHHHHHTT---EEEE-TT-EEEETTEEEEEEE---SS-SSS-GGG--EEEEEEETTEEEEE--S----GGGGG---SEEEEE--SSSS--HHHHHHHHHHH--SEEEEES-SSSS--HHHHHHHHHHS-TTSEE----